Protein AF-A0A952IEX6-F1 (afdb_monomer_lite)

Radius of gyration: 22.6 Å; chains: 1; bounding box: 48×56×54 Å

Foldseek 3Di:
DDQDPDDDPVLLVVLLVQLVVVCVVPQKDWLVVSLVSCVVPPPDDADPPPLRSVVLSSLSSLLSLLVCQVPCCPPPQWHWDDDPTMIGIDGNDVPCVPVDPDPVVVVSSVCSPDCVNSNVDDPVVSVVVVVVVVVVVCLVVLLVQLCVLLVHDSPDDPVSSVVSLVVQLVVQPVVVVHDPVSNVSSVSSSVSVVVVVVD

Sequence (199 aa):
MSSPEVLQNGEWEQCLRLIAEYLLDRRCSKEYELVSHITRHLDFSWHSDPLMSIFQKHFLVRHSLYTINTFWPQKKQLRLDIGPVDIAVQPCHDGDSQRLSTESSSHLAAFYLDKNQFYAMRVERVAEMIAGFWQSYQVHSQKASAFQVLGVPDKADWQTIKRHYRSLVMTAHPDRGGDAKVFAGIKEAYEQLKTLYAK

Secondary structure (DSSP, 8-state):
-PPPP---HHHHHHHHHHHHHHHHHHSEEEHHHHHHHHHHH------SSHHHHHHHHHHHHHHHHHHHHHHHHHHHSEEEEE-SSEEEEEEPPTTGGGS---HHHHHHHHHHH-HHHHHH--HHHHHHHHHHHHHHHHHHHHHHHHHHHTT--TT--HHHHHHHHHHHHHHH-GGGT--HHHHHHHHHHHHHHHHHHT-

Structure (mmCIF, N/CA/C/O backbone):
data_AF-A0A952IEX6-F1
#
_entry.id   AF-A0A952IEX6-F1
#
loop_
_atom_site.group_PDB
_atom_site.id
_atom_site.type_symbol
_atom_site.label_atom_id
_atom_site.label_alt_id
_atom_site.label_comp_id
_atom_site.label_asym_id
_atom_site.label_entity_id
_atom_site.label_seq_id
_atom_site.pdbx_PDB_ins_code
_atom_site.Cartn_x
_atom_site.Cartn_y
_atom_site.Cartn_z
_atom_site.occupancy
_atom_site.B_iso_or_equiv
_atom_site.auth_seq_id
_atom_site.auth_comp_id
_atom_site.auth_asym_id
_atom_site.auth_atom_id
_atom_site.pdbx_PDB_model_num
ATOM 1 N N . MET A 1 1 ? -1.696 27.934 -6.390 1.00 35.00 1 MET A N 1
ATOM 2 C CA . MET A 1 1 ? -1.051 26.976 -5.470 1.00 35.00 1 MET A CA 1
ATOM 3 C C . MET A 1 1 ? -2.071 26.680 -4.389 1.00 35.00 1 MET A C 1
ATOM 5 O O . MET A 1 1 ? -2.212 27.484 -3.481 1.00 35.00 1 MET A O 1
ATOM 9 N N . SER A 1 2 ? -2.881 25.636 -4.560 1.00 35.94 2 SER A N 1
ATOM 10 C CA . SER A 1 2 ? -3.834 25.239 -3.521 1.00 35.94 2 SER A CA 1
ATOM 11 C C . SER A 1 2 ? -3.041 24.573 -2.404 1.00 35.94 2 SER A C 1
ATOM 13 O O . SER A 1 2 ? -2.275 23.649 -2.677 1.00 35.94 2 SER A O 1
ATOM 15 N N . SER A 1 3 ? -3.151 25.091 -1.181 1.00 39.47 3 SER A N 1
ATOM 16 C CA . SER A 1 3 ? -2.600 24.435 0.006 1.00 39.47 3 SER A CA 1
ATOM 17 C C . SER A 1 3 ? -3.084 22.983 0.060 1.00 39.47 3 SER A C 1
ATOM 19 O O . SER A 1 3 ? -4.236 22.738 -0.300 1.00 39.47 3 SER A O 1
ATOM 21 N N . PRO A 1 4 ? -2.255 22.021 0.503 1.00 49.22 4 PRO A N 1
ATOM 22 C CA . PRO A 1 4 ? -2.756 20.687 0.795 1.00 49.22 4 PRO A CA 1
ATOM 23 C C . PRO A 1 4 ? -3.833 20.835 1.871 1.00 49.22 4 PRO A C 1
ATOM 25 O O . PRO A 1 4 ? -3.554 21.347 2.956 1.00 49.22 4 PRO A O 1
ATOM 28 N N . GLU A 1 5 ? -5.075 20.479 1.544 1.00 62.78 5 GLU A N 1
ATOM 29 C CA . GLU A 1 5 ? -6.162 20.487 2.517 1.00 62.78 5 GLU A CA 1
ATOM 30 C C . GLU A 1 5 ? -5.756 19.580 3.682 1.00 62.78 5 GLU A C 1
ATOM 32 O O . GLU A 1 5 ? -5.433 18.401 3.514 1.00 62.78 5 GLU A O 1
ATOM 37 N N . VAL A 1 6 ? -5.641 20.183 4.864 1.00 71.56 6 VAL A N 1
ATOM 38 C CA . VAL A 1 6 ? -5.228 19.488 6.078 1.00 71.56 6 VAL A CA 1
ATOM 39 C C . VAL A 1 6 ? -6.387 18.604 6.503 1.00 71.56 6 VAL A C 1
ATOM 41 O O . VAL A 1 6 ? -7.426 19.121 6.910 1.00 71.56 6 VAL A O 1
ATOM 44 N N . LEU A 1 7 ? -6.193 17.286 6.436 1.00 78.69 7 LEU A N 1
ATOM 45 C CA . LEU A 1 7 ? -7.172 16.346 6.965 1.00 78.69 7 LEU A CA 1
ATOM 46 C C . LEU A 1 7 ? -7.370 16.587 8.466 1.00 78.69 7 LEU A C 1
ATOM 48 O O . LEU A 1 7 ? -6.422 16.576 9.257 1.00 78.69 7 LEU A O 1
ATOM 52 N N . GLN A 1 8 ? -8.614 16.774 8.876 1.00 79.50 8 GLN A N 1
ATOM 53 C CA . GLN A 1 8 ? -8.994 16.910 10.271 1.00 79.50 8 GLN A CA 1
ATOM 54 C C . GLN A 1 8 ? -8.812 15.576 10.999 1.00 79.50 8 GLN A C 1
ATOM 56 O O . GLN A 1 8 ? -8.984 14.501 10.428 1.00 79.50 8 GLN A O 1
ATOM 61 N N . ASN A 1 9 ? -8.524 15.616 12.305 1.00 76.25 9 ASN A N 1
ATOM 62 C CA . ASN A 1 9 ? -8.334 14.395 13.102 1.00 76.25 9 ASN A CA 1
ATOM 63 C C . ASN A 1 9 ? -9.509 13.403 12.994 1.00 76.25 9 ASN A C 1
ATOM 65 O O . ASN A 1 9 ? -9.272 12.196 12.965 1.00 76.25 9 ASN A O 1
ATOM 69 N N . GLY A 1 10 ? -10.744 13.898 12.857 1.00 85.44 10 GLY A N 1
ATOM 70 C CA . GLY A 1 10 ? -11.928 13.055 12.675 1.00 85.44 10 GLY A CA 1
ATOM 71 C C . GLY A 1 10 ? -11.921 12.236 11.378 1.00 85.44 10 GLY A C 1
ATOM 72 O O . GLY A 1 10 ? -12.431 11.119 11.368 1.00 85.44 10 GLY A O 1
ATOM 73 N N . GLU A 1 11 ? -11.299 12.731 10.307 1.00 89.62 11 GLU A N 1
ATOM 74 C CA . GLU A 1 11 ? -11.231 12.042 9.010 1.00 89.62 11 GLU A CA 1
ATOM 75 C C . GLU A 1 11 ? -10.300 10.825 9.072 1.00 89.62 11 GLU A C 1
ATOM 77 O O . GLU A 1 11 ? -10.635 9.741 8.588 1.00 89.62 11 GLU A O 1
ATOM 82 N N . TRP A 1 12 ? -9.168 10.954 9.774 1.00 93.00 12 TRP A N 1
ATOM 83 C CA . TRP A 1 12 ? -8.266 9.829 10.043 1.00 93.00 12 TRP A CA 1
ATOM 84 C C . TRP A 1 12 ? -8.983 8.702 10.797 1.00 93.00 12 TRP A C 1
ATOM 86 O O . TRP A 1 12 ? -8.845 7.529 10.452 1.00 93.00 12 TRP A O 1
ATOM 96 N N . GLU A 1 13 ? -9.776 9.050 11.811 1.00 94.12 13 GLU A N 1
ATOM 97 C CA . GLU A 1 13 ? -10.527 8.080 12.612 1.00 94.12 13 GLU A CA 1
ATOM 98 C C . GLU A 1 13 ? -11.686 7.434 11.847 1.00 94.12 13 GLU A C 1
ATOM 100 O O . GLU A 1 13 ? -12.013 6.271 12.097 1.00 94.12 13 GLU A O 1
ATOM 105 N N . GLN A 1 14 ? -12.326 8.166 10.934 1.00 94.88 14 GLN A N 1
ATOM 106 C CA . GLN A 1 14 ? -13.352 7.614 10.047 1.00 94.88 14 GLN A CA 1
ATOM 107 C C . GLN A 1 14 ? -12.748 6.577 9.098 1.00 94.88 14 GLN A C 1
ATOM 109 O O . GLN A 1 14 ? -13.261 5.462 9.012 1.00 94.88 14 GLN A O 1
ATOM 114 N N . CYS A 1 15 ? -11.622 6.906 8.457 1.00 95.75 15 CYS A N 1
ATOM 115 C CA . CYS A 1 15 ? -10.893 5.980 7.590 1.00 95.75 15 CYS A CA 1
ATOM 116 C C . CYS A 1 15 ? -10.457 4.717 8.350 1.00 95.75 15 CYS A C 1
ATOM 118 O O . CYS A 1 15 ? -10.715 3.595 7.905 1.00 95.75 15 CYS A O 1
ATOM 120 N N . LEU A 1 16 ? -9.892 4.899 9.548 1.00 96.94 16 LEU A N 1
ATOM 121 C CA . LEU A 1 16 ? -9.487 3.808 10.431 1.00 96.94 16 LEU A CA 1
ATOM 122 C C . LEU A 1 16 ? -10.652 2.870 10.763 1.00 96.94 16 LEU A C 1
ATOM 124 O O . LEU A 1 16 ? -10.506 1.651 10.660 1.00 96.94 16 LEU A O 1
ATOM 128 N N . ARG A 1 17 ? -11.799 3.428 11.171 1.00 96.94 17 ARG A N 1
ATOM 129 C CA . ARG A 1 17 ? -12.997 2.649 11.516 1.00 96.94 17 ARG A CA 1
ATOM 130 C C . ARG A 1 17 ? -13.520 1.866 10.320 1.00 96.94 17 ARG A C 1
ATOM 132 O O . ARG A 1 17 ? -13.732 0.664 10.442 1.00 96.94 17 ARG A O 1
ATOM 139 N N . LEU A 1 18 ? -13.638 2.522 9.170 1.00 97.69 18 LEU A N 1
ATOM 140 C CA . LEU A 1 18 ? -14.153 1.908 7.953 1.00 97.69 18 LEU A CA 1
ATOM 141 C C . LEU A 1 18 ? -13.280 0.724 7.495 1.00 97.69 18 LEU A C 1
ATOM 143 O O . LEU A 1 18 ? -13.790 -0.355 7.200 1.00 97.69 18 LEU A O 1
ATOM 147 N N . ILE A 1 19 ? -11.952 0.885 7.507 1.00 98.06 19 ILE A N 1
ATOM 148 C CA . ILE A 1 19 ? -11.018 -0.202 7.169 1.00 98.06 19 ILE A CA 1
ATOM 149 C C . ILE A 1 19 ? -11.070 -1.326 8.212 1.00 98.06 19 ILE A C 1
ATOM 151 O O . ILE A 1 19 ? -11.044 -2.504 7.851 1.00 98.06 19 ILE A O 1
ATOM 155 N N . ALA A 1 20 ? -11.155 -0.990 9.502 1.00 97.38 20 ALA A N 1
ATOM 156 C CA . ALA A 1 20 ? -11.252 -1.986 10.564 1.00 97.38 20 ALA A CA 1
ATOM 157 C C . ALA A 1 20 ? -12.517 -2.850 10.427 1.00 97.38 20 ALA A C 1
ATOM 159 O O . ALA A 1 20 ? -12.432 -4.070 10.559 1.00 97.38 20 ALA A O 1
ATOM 160 N N . GLU A 1 21 ? -13.667 -2.240 10.140 1.00 97.44 21 GLU A N 1
ATOM 161 C CA . GLU A 1 21 ? -14.933 -2.944 9.907 1.00 97.44 21 GLU A CA 1
ATOM 162 C C . GLU A 1 21 ? -14.853 -3.848 8.673 1.00 97.44 21 GLU A C 1
ATOM 164 O O . GLU A 1 21 ? -15.151 -5.040 8.771 1.00 97.44 21 GLU A O 1
ATOM 169 N N . TYR A 1 22 ? -14.344 -3.323 7.553 1.00 98.00 22 TYR A N 1
ATOM 170 C CA . TYR A 1 22 ? -14.139 -4.089 6.321 1.00 98.00 22 TYR A CA 1
ATOM 171 C C . TYR A 1 22 ? -13.301 -5.356 6.558 1.00 98.00 22 TYR A C 1
ATOM 173 O O . TYR A 1 22 ? -13.647 -6.447 6.099 1.00 98.00 22 TYR A O 1
ATOM 181 N N . LEU A 1 23 ? -12.195 -5.234 7.300 1.00 97.56 23 LEU A N 1
ATOM 182 C CA . LEU A 1 23 ? -11.282 -6.348 7.562 1.00 97.56 23 LEU A CA 1
ATOM 183 C C . LEU A 1 23 ? -11.815 -7.337 8.608 1.00 97.56 23 LEU A C 1
ATOM 185 O O . LEU A 1 23 ? -11.477 -8.522 8.551 1.00 97.56 23 LEU A O 1
ATOM 189 N N . LEU A 1 24 ? -12.643 -6.890 9.556 1.00 96.31 24 LEU A N 1
ATOM 190 C CA . LEU A 1 24 ? -13.302 -7.791 10.507 1.00 96.31 24 LEU A CA 1
ATOM 191 C C . LEU A 1 24 ? -14.315 -8.710 9.818 1.00 96.31 24 LEU A C 1
ATOM 193 O O . LEU A 1 24 ? -14.422 -9.868 10.220 1.00 96.31 24 LEU A O 1
ATOM 197 N N . ASP A 1 25 ? -15.005 -8.207 8.794 1.00 96.38 25 ASP A N 1
ATOM 198 C CA . ASP A 1 25 ? -15.955 -8.974 7.986 1.00 96.38 25 ASP A CA 1
ATOM 199 C C . ASP A 1 25 ? -15.233 -9.923 7.014 1.00 96.38 25 ASP A C 1
ATOM 201 O O . ASP A 1 25 ? -15.406 -11.141 7.064 1.00 96.38 25 ASP A O 1
ATOM 205 N N . ARG A 1 26 ? -14.339 -9.387 6.174 1.00 96.25 26 ARG A N 1
ATOM 206 C CA . ARG A 1 26 ? -13.765 -10.134 5.039 1.00 96.25 26 ARG A CA 1
ATOM 207 C C . ARG A 1 26 ? -12.532 -10.961 5.361 1.00 96.25 26 ARG A C 1
ATOM 209 O O . ARG A 1 26 ? -12.213 -11.881 4.615 1.00 96.25 26 ARG A O 1
ATOM 216 N N . ARG A 1 27 ? -11.811 -10.631 6.437 1.00 95.44 27 ARG A N 1
ATOM 217 C CA . ARG A 1 27 ? -10.535 -11.246 6.862 1.00 95.44 27 ARG A CA 1
ATOM 218 C C . ARG A 1 27 ? -9.364 -11.143 5.881 1.00 95.44 27 ARG A C 1
ATOM 220 O O . ARG A 1 27 ? -8.230 -11.280 6.322 1.00 95.44 27 ARG A O 1
ATOM 227 N N . CYS A 1 28 ? -9.576 -10.865 4.602 1.00 96.00 28 CYS A N 1
ATOM 228 C CA . CYS A 1 28 ? -8.522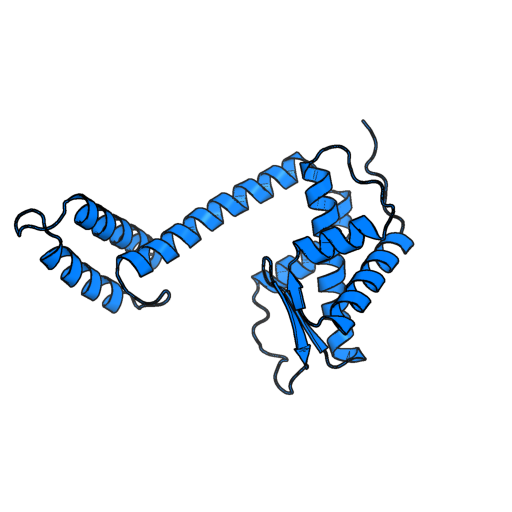 -10.581 3.637 1.00 96.00 28 CYS A CA 1
ATOM 229 C C . CYS A 1 28 ? -8.949 -9.498 2.641 1.00 96.00 28 CYS A C 1
ATOM 231 O O . CYS A 1 28 ? -10.137 -9.228 2.457 1.00 96.00 28 CYS A O 1
ATOM 233 N N . SER A 1 29 ? -7.962 -8.841 2.035 1.00 96.81 29 SER A N 1
ATOM 234 C CA . SER A 1 29 ? -8.170 -7.799 1.032 1.00 96.81 29 SER A CA 1
ATOM 235 C C . SER A 1 29 ? -6.929 -7.605 0.179 1.00 96.81 29 SER A C 1
ATOM 237 O O . SER A 1 29 ? -5.807 -7.812 0.641 1.00 96.81 29 SER A O 1
ATOM 239 N N . LYS A 1 30 ? -7.119 -7.085 -1.030 1.00 94.69 30 LYS A N 1
ATOM 240 C CA . LYS A 1 30 ? -6.061 -6.371 -1.749 1.00 94.69 30 LYS A CA 1
ATOM 241 C C . LYS A 1 30 ? -6.073 -4.891 -1.358 1.00 94.69 30 LYS A C 1
ATOM 243 O O . LYS A 1 30 ? -7.121 -4.343 -1.015 1.00 94.69 30 LYS A O 1
ATOM 248 N N . GLU A 1 31 ? -4.929 -4.218 -1.446 1.00 92.62 31 GLU A N 1
ATOM 249 C CA . GLU A 1 31 ? -4.812 -2.788 -1.122 1.00 92.62 31 GLU A CA 1
ATOM 250 C C . GLU A 1 31 ? -5.735 -1.916 -1.983 1.00 92.62 31 GLU A C 1
ATOM 252 O O . GLU A 1 31 ? -6.415 -1.033 -1.459 1.00 92.62 31 GLU A O 1
ATOM 257 N N . TYR A 1 32 ? -5.833 -2.197 -3.289 1.00 91.44 32 TYR A N 1
ATOM 258 C CA . TYR A 1 32 ? -6.700 -1.426 -4.186 1.00 91.44 32 TYR A CA 1
ATOM 259 C C . TYR A 1 32 ? -8.182 -1.518 -3.791 1.00 91.44 32 TYR A C 1
ATOM 261 O O . TYR A 1 32 ? -8.945 -0.584 -4.044 1.00 91.44 32 TYR A O 1
ATOM 269 N N . GLU A 1 33 ? -8.605 -2.622 -3.169 1.00 95.94 33 GLU A N 1
ATOM 270 C CA . GLU A 1 33 ? -9.979 -2.799 -2.697 1.00 95.94 33 GLU A CA 1
ATOM 271 C C . GLU A 1 33 ? -10.249 -1.913 -1.483 1.00 95.94 33 GLU A C 1
ATOM 273 O O . GLU A 1 33 ? -11.292 -1.267 -1.440 1.00 95.94 33 GLU A O 1
ATOM 278 N N . LEU A 1 34 ? -9.288 -1.801 -0.556 1.00 97.25 34 LEU A N 1
ATOM 279 C CA . LEU A 1 34 ? -9.373 -0.878 0.580 1.00 97.25 34 LEU A CA 1
ATOM 280 C C . LEU A 1 34 ? -9.401 0.577 0.108 1.00 97.25 34 LEU A C 1
ATOM 282 O O . LEU A 1 34 ? -10.262 1.338 0.542 1.00 97.25 34 LEU A O 1
ATOM 286 N N . VAL A 1 35 ? -8.527 0.950 -0.834 1.00 94.12 35 VAL A N 1
ATOM 287 C CA . VAL A 1 35 ? -8.536 2.287 -1.456 1.00 94.12 35 VAL A CA 1
ATOM 288 C C . VAL A 1 35 ? -9.892 2.575 -2.109 1.00 94.12 35 VAL A C 1
ATOM 290 O O . VAL A 1 35 ? -10.480 3.639 -1.906 1.00 94.12 35 VAL A O 1
ATOM 293 N N . SER A 1 36 ? -10.417 1.617 -2.874 1.00 93.88 36 SER A N 1
ATOM 294 C CA . SER A 1 36 ? -11.727 1.741 -3.523 1.00 93.88 36 SER A CA 1
ATOM 295 C C . SER A 1 36 ? -12.863 1.825 -2.506 1.00 93.88 36 SER A C 1
ATOM 297 O O . SER A 1 36 ? -13.849 2.519 -2.742 1.00 93.88 36 SER A O 1
ATOM 299 N N . HIS A 1 37 ? -12.748 1.116 -1.383 1.00 96.81 37 HIS A N 1
ATOM 300 C CA . HIS A 1 37 ? -13.724 1.142 -0.305 1.00 96.81 37 HIS A CA 1
ATOM 301 C C . HIS A 1 37 ? -13.749 2.517 0.370 1.00 96.81 37 HIS A C 1
ATOM 303 O O . HIS A 1 37 ? -14.806 3.142 0.399 1.00 96.81 37 HIS A O 1
ATOM 309 N N . ILE A 1 38 ? -12.600 3.054 0.794 1.00 95.81 38 ILE A N 1
ATOM 310 C CA . ILE A 1 38 ? -12.560 4.384 1.420 1.00 95.81 38 ILE A CA 1
ATOM 311 C C . ILE A 1 38 ? -13.013 5.483 0.456 1.00 95.81 38 ILE A C 1
ATOM 313 O O . ILE A 1 38 ? -13.780 6.348 0.850 1.00 95.81 38 ILE A O 1
ATOM 317 N N . THR A 1 39 ? -12.640 5.410 -0.826 1.00 92.56 39 THR A N 1
ATOM 318 C CA . THR A 1 39 ? -13.008 6.434 -1.822 1.00 92.56 39 THR A CA 1
ATOM 319 C C . THR A 1 39 ? -14.506 6.410 -2.147 1.00 92.56 39 THR A C 1
ATOM 321 O O . THR A 1 39 ? -15.064 7.413 -2.571 1.00 92.56 39 THR A O 1
ATOM 324 N N . ARG A 1 40 ? -15.174 5.263 -1.968 1.00 95.06 40 ARG A N 1
ATOM 325 C CA . ARG A 1 40 ? -16.621 5.134 -2.191 1.00 95.06 40 ARG A CA 1
ATOM 326 C C . ARG A 1 40 ? -17.449 5.649 -1.014 1.00 95.06 40 ARG A C 1
ATOM 328 O O . ARG A 1 40 ? -18.583 6.065 -1.222 1.00 95.06 40 ARG A O 1
ATOM 335 N N . HIS A 1 41 ? -16.923 5.551 0.204 1.00 95.06 41 HIS A N 1
ATOM 336 C CA . HIS A 1 41 ? -17.686 5.808 1.429 1.00 95.06 41 HIS A CA 1
ATOM 337 C C . HIS A 1 41 ? -17.280 7.090 2.160 1.00 95.06 41 HIS A C 1
ATOM 339 O O . HIS A 1 41 ? -18.034 7.545 3.015 1.00 95.06 41 HIS A O 1
ATOM 345 N N . LEU A 1 42 ? -16.117 7.662 1.847 1.00 91.75 42 LEU A N 1
ATOM 346 C CA . LEU A 1 42 ? -15.617 8.896 2.443 1.00 91.75 42 LEU A CA 1
ATOM 347 C C . LEU A 1 42 ? -15.524 9.970 1.366 1.00 91.75 42 LEU A C 1
ATOM 349 O O . LEU A 1 42 ? -14.927 9.753 0.310 1.00 91.75 42 LEU A O 1
ATOM 353 N N . ASP A 1 43 ? -16.092 11.132 1.662 1.00 88.69 43 ASP A N 1
ATOM 354 C CA . ASP A 1 43 ? -16.077 12.293 0.776 1.00 88.69 43 ASP A CA 1
ATOM 355 C C . ASP A 1 43 ? -14.876 13.188 1.105 1.00 88.69 43 ASP A C 1
ATOM 357 O O . ASP A 1 43 ? -15.009 14.280 1.649 1.00 88.69 43 ASP A O 1
ATOM 361 N N . PHE A 1 44 ? -13.672 12.656 0.877 1.00 88.50 44 PHE A N 1
ATOM 362 C CA . PHE A 1 44 ? -12.430 13.401 1.077 1.00 88.50 44 PHE A CA 1
ATOM 363 C C . PHE A 1 44 ? -12.036 14.153 -0.190 1.00 88.50 44 PHE A C 1
ATOM 365 O O . PHE A 1 44 ? -12.001 13.591 -1.290 1.00 88.50 44 PHE A O 1
ATOM 372 N N . SER A 1 45 ? -11.626 15.404 -0.011 1.00 87.00 45 SER A N 1
ATOM 373 C CA . SER A 1 45 ? -10.972 16.190 -1.048 1.00 87.00 45 SER A CA 1
ATOM 374 C C . SER A 1 45 ? -9.539 15.708 -1.261 1.00 87.00 45 SER A C 1
ATOM 376 O O . SER A 1 45 ? -8.625 15.984 -0.482 1.00 87.00 45 SER A O 1
ATOM 378 N N . TRP A 1 46 ? -9.321 14.973 -2.346 1.00 86.81 46 TRP A N 1
ATOM 379 C CA . TRP A 1 46 ? -7.984 14.540 -2.740 1.00 86.81 46 TRP A CA 1
ATOM 380 C C . TRP A 1 46 ? -7.229 15.651 -3.464 1.00 86.81 46 TRP A C 1
ATOM 382 O O . TRP A 1 46 ? -7.816 16.474 -4.166 1.00 86.81 46 TRP A O 1
ATOM 392 N N . HIS A 1 47 ? -5.901 15.622 -3.367 1.00 86.56 47 HIS A N 1
ATOM 393 C CA . HIS A 1 47 ? -5.046 16.513 -4.139 1.00 86.56 47 HIS A CA 1
ATOM 394 C C . HIS A 1 47 ? -5.313 16.359 -5.648 1.00 86.56 47 HIS A C 1
ATOM 396 O O . HIS A 1 47 ? -5.529 15.250 -6.142 1.00 86.56 47 HIS A O 1
ATOM 402 N N . SER A 1 48 ? -5.282 17.474 -6.382 1.00 82.62 48 SER A N 1
ATOM 403 C CA . SER A 1 48 ? -5.596 17.510 -7.817 1.00 82.62 48 SER A CA 1
ATOM 404 C C . SER A 1 48 ? -4.529 16.845 -8.690 1.00 82.62 48 SER A C 1
ATOM 406 O O . SER A 1 48 ? -4.857 16.239 -9.707 1.00 82.62 48 SER A O 1
ATOM 408 N N . ASP A 1 49 ? -3.255 16.935 -8.293 1.00 83.25 49 ASP A N 1
ATOM 409 C CA . ASP A 1 49 ? -2.174 16.165 -8.919 1.00 83.25 49 ASP A CA 1
ATOM 410 C C . ASP A 1 49 ? -2.401 14.645 -8.737 1.00 83.25 49 ASP A C 1
ATOM 412 O O . ASP A 1 49 ? -2.546 14.189 -7.595 1.00 83.25 49 ASP A O 1
ATOM 416 N N . PRO A 1 50 ? -2.399 13.842 -9.821 1.00 77.44 50 PRO A N 1
ATOM 417 C CA . PRO A 1 50 ? -2.684 12.410 -9.753 1.00 77.44 50 PRO A CA 1
ATOM 418 C C . PRO A 1 50 ? -1.716 11.605 -8.880 1.00 77.44 50 PRO A C 1
ATOM 420 O O . PRO A 1 50 ? -2.157 10.690 -8.183 1.00 77.44 50 PRO A O 1
ATOM 423 N N . LEU A 1 51 ? -0.415 11.927 -8.888 1.00 76.06 51 LEU A N 1
ATOM 424 C CA . LEU A 1 51 ? 0.578 11.194 -8.094 1.00 76.06 51 LEU A CA 1
ATOM 425 C C . LEU A 1 51 ? 0.363 11.448 -6.606 1.00 76.06 51 LEU A C 1
ATOM 427 O O . LEU A 1 51 ? 0.373 10.507 -5.810 1.00 76.06 51 LEU A O 1
ATOM 431 N N . MET A 1 52 ? 0.092 12.700 -6.236 1.00 83.38 52 MET A N 1
ATOM 432 C CA . MET A 1 52 ? -0.268 13.036 -4.859 1.00 83.38 52 MET A CA 1
ATOM 433 C C . MET A 1 52 ? -1.602 12.425 -4.445 1.00 83.38 52 MET A C 1
ATOM 435 O O . MET A 1 52 ? -1.703 11.927 -3.329 1.00 83.38 52 MET A O 1
ATOM 439 N N . SER A 1 53 ? -2.605 12.393 -5.327 1.00 83.31 53 SER A N 1
ATOM 440 C CA . SER A 1 53 ? -3.887 11.732 -5.045 1.00 83.31 53 SER A CA 1
ATOM 441 C C . SER A 1 53 ? -3.695 10.247 -4.724 1.00 83.31 53 SER A C 1
ATOM 443 O O . SER A 1 53 ? -4.244 9.740 -3.744 1.00 83.31 53 SER A O 1
ATOM 445 N N . ILE A 1 54 ? -2.883 9.548 -5.525 1.00 83.88 54 ILE A N 1
ATOM 446 C CA . ILE A 1 54 ? -2.538 8.139 -5.299 1.00 83.88 54 ILE A CA 1
ATOM 447 C C . ILE A 1 54 ? -1.804 7.986 -3.966 1.00 83.88 54 ILE A C 1
ATOM 449 O O . ILE A 1 54 ? -2.199 7.151 -3.152 1.00 83.88 54 ILE A O 1
ATOM 453 N N . PHE A 1 55 ? -0.786 8.815 -3.716 1.00 87.00 55 PHE A N 1
ATOM 454 C CA . PHE A 1 55 ? -0.036 8.793 -2.463 1.00 87.00 55 PHE A CA 1
ATOM 455 C C . PHE A 1 55 ? -0.941 9.012 -1.246 1.00 87.00 55 PHE A C 1
ATOM 457 O O . PHE A 1 55 ? -0.843 8.259 -0.285 1.00 87.00 55 PHE A O 1
ATOM 464 N N . GLN A 1 56 ? -1.840 9.997 -1.276 1.00 92.00 56 GLN A N 1
ATOM 465 C CA . GLN A 1 56 ? -2.710 10.310 -0.141 1.00 92.00 56 GLN A CA 1
ATOM 466 C C . GLN A 1 56 ? -3.649 9.148 0.198 1.00 92.00 56 GLN A C 1
ATOM 468 O O . GLN A 1 56 ? -3.772 8.769 1.364 1.00 92.00 56 GLN A O 1
ATOM 473 N N . LYS A 1 57 ? -4.272 8.548 -0.822 1.00 91.12 57 LYS A N 1
ATOM 474 C CA . LYS A 1 57 ? -5.154 7.382 -0.665 1.00 91.12 57 LYS A CA 1
ATOM 475 C C . LYS A 1 57 ? -4.397 6.189 -0.093 1.00 91.12 57 LYS A C 1
ATOM 477 O O . LYS A 1 57 ? -4.832 5.581 0.883 1.00 91.12 57 LYS A O 1
ATOM 482 N N . HIS A 1 58 ? -3.241 5.897 -0.681 1.00 92.62 58 HIS A N 1
ATOM 483 C CA . HIS A 1 58 ? -2.327 4.850 -0.236 1.00 92.62 58 HIS A CA 1
ATOM 484 C C . HIS A 1 58 ? -1.891 5.059 1.218 1.00 92.62 58 HIS A C 1
ATOM 486 O O . HIS A 1 58 ? -2.020 4.164 2.051 1.00 92.62 58 HIS A O 1
ATOM 492 N N . PHE A 1 59 ? -1.432 6.267 1.552 1.00 95.31 59 PHE A N 1
ATOM 493 C CA . PHE A 1 59 ? -0.954 6.605 2.886 1.00 95.31 59 PHE A CA 1
ATOM 494 C C . PHE A 1 59 ? -2.055 6.448 3.929 1.00 95.31 59 PHE A C 1
ATOM 496 O O . PHE A 1 59 ? -1.799 5.873 4.980 1.00 95.31 59 PHE A O 1
ATOM 503 N N . LEU A 1 60 ? -3.282 6.899 3.655 1.00 95.88 60 LEU A N 1
ATOM 504 C CA . LEU A 1 60 ? -4.399 6.738 4.589 1.00 95.88 60 LEU A CA 1
ATOM 505 C C . LEU A 1 60 ? -4.749 5.272 4.847 1.00 95.88 60 LEU A C 1
ATOM 507 O O . LEU A 1 60 ? -4.976 4.890 6.000 1.00 95.88 60 LEU A O 1
ATOM 511 N N . VAL A 1 61 ? -4.762 4.444 3.798 1.00 96.75 61 VAL A N 1
ATOM 512 C CA . VAL A 1 61 ? -4.971 2.999 3.942 1.00 96.75 61 VAL A CA 1
ATOM 513 C C . VAL A 1 61 ? -3.861 2.399 4.797 1.00 96.75 61 VAL A C 1
ATOM 515 O O . VAL A 1 61 ? -4.143 1.753 5.805 1.00 96.75 61 VAL A O 1
ATOM 518 N N . ARG A 1 62 ? -2.594 2.660 4.466 1.00 96.38 62 ARG A N 1
ATOM 519 C CA . ARG A 1 62 ? -1.442 2.111 5.194 1.00 96.38 62 ARG A CA 1
ATOM 520 C C . ARG A 1 62 ? -1.358 2.613 6.629 1.00 96.38 62 ARG A C 1
ATOM 522 O O . ARG A 1 62 ? -1.151 1.800 7.525 1.00 96.38 62 ARG A O 1
ATOM 529 N N . HIS A 1 63 ? -1.590 3.899 6.872 1.00 96.75 63 HIS A N 1
ATOM 530 C CA . HIS A 1 63 ? -1.696 4.469 8.215 1.00 96.75 63 HIS A CA 1
ATOM 531 C C . HIS A 1 63 ? -2.741 3.711 9.033 1.00 96.75 63 HIS A C 1
ATOM 533 O O . HIS A 1 63 ? -2.457 3.281 10.150 1.00 96.75 63 HIS A O 1
ATOM 539 N N . SER A 1 64 ? -3.926 3.484 8.460 1.00 97.56 64 SER A N 1
ATOM 540 C CA . SER A 1 64 ? -5.004 2.757 9.130 1.00 97.56 64 SER A CA 1
ATOM 541 C C . SER A 1 64 ? -4.621 1.308 9.417 1.00 97.56 64 SER A C 1
ATOM 543 O O . SER A 1 64 ? -4.804 0.849 10.538 1.00 97.56 64 SER A O 1
ATOM 545 N N . LEU A 1 65 ? -4.020 0.603 8.455 1.00 97.12 65 LEU A N 1
ATOM 546 C CA . LEU A 1 65 ? -3.547 -0.773 8.629 1.00 97.12 65 LEU A CA 1
ATOM 547 C C . LEU A 1 65 ? -2.492 -0.881 9.738 1.00 97.12 65 LEU A C 1
ATOM 549 O O . LEU A 1 65 ? -2.629 -1.705 10.641 1.00 97.12 65 LEU A O 1
ATOM 553 N N . TYR A 1 66 ? -1.462 -0.033 9.720 1.00 95.94 66 TYR A N 1
ATOM 554 C CA . TYR A 1 66 ? -0.435 -0.050 10.762 1.00 95.94 66 TYR A CA 1
ATOM 555 C C . TYR A 1 66 ? -1.007 0.346 12.122 1.00 95.94 66 TYR A C 1
ATOM 557 O O . TYR A 1 66 ? -0.705 -0.319 13.109 1.00 95.94 66 TYR A O 1
ATOM 565 N N . THR A 1 67 ? -1.895 1.342 12.175 1.00 95.44 67 THR A N 1
ATOM 566 C CA . THR A 1 67 ? -2.587 1.728 13.413 1.00 95.44 67 THR A CA 1
ATOM 567 C C . THR A 1 67 ? -3.400 0.552 13.951 1.00 95.44 67 THR A C 1
ATOM 569 O O . THR A 1 67 ? -3.213 0.173 15.103 1.00 95.44 67 THR A O 1
ATOM 572 N N . ILE A 1 68 ? -4.211 -0.111 13.120 1.00 95.31 68 ILE A N 1
ATOM 573 C CA . ILE A 1 68 ? -4.944 -1.335 13.481 1.00 95.31 68 ILE A CA 1
ATOM 574 C C . ILE A 1 68 ? -4.009 -2.392 14.072 1.00 95.31 68 ILE A C 1
ATOM 576 O O . ILE A 1 68 ? -4.280 -2.933 15.148 1.00 95.31 68 ILE A O 1
ATOM 580 N N . ASN A 1 69 ? -2.884 -2.645 13.406 1.00 92.81 69 ASN A N 1
ATOM 581 C CA . ASN A 1 69 ? -1.928 -3.662 13.821 1.00 92.81 69 ASN A CA 1
ATOM 582 C C . ASN A 1 69 ? -1.229 -3.338 15.157 1.00 92.81 69 ASN A C 1
ATOM 584 O O . ASN A 1 69 ? -0.707 -4.247 15.796 1.00 92.81 69 ASN A O 1
ATOM 588 N N . THR A 1 70 ? -1.252 -2.081 15.623 1.00 91.62 70 THR A N 1
ATOM 589 C CA . THR A 1 70 ? -0.758 -1.731 16.969 1.00 91.62 70 THR A CA 1
ATOM 590 C C . THR A 1 70 ? -1.724 -2.103 18.095 1.00 91.62 70 THR A C 1
ATOM 592 O O . THR A 1 70 ? -1.270 -2.457 19.181 1.00 91.62 70 THR A O 1
ATOM 595 N N . PHE A 1 71 ? -3.046 -2.056 17.871 1.00 90.62 71 PHE A N 1
ATOM 596 C CA . PHE A 1 71 ? -4.031 -2.224 18.951 1.00 90.62 71 PHE A CA 1
ATOM 597 C C . PHE A 1 71 ? -4.868 -3.507 18.871 1.00 90.62 71 PHE A C 1
ATOM 599 O O . PHE A 1 71 ? -5.358 -3.973 19.904 1.00 90.62 71 PHE A O 1
ATOM 606 N N . TRP A 1 72 ? -5.055 -4.109 17.691 1.00 93.56 72 TRP A N 1
ATOM 607 C CA . TRP A 1 72 ? -5.784 -5.380 17.563 1.00 93.56 72 TRP A CA 1
ATOM 608 C C . TRP A 1 72 ? -5.151 -6.556 18.312 1.00 93.56 72 TRP A C 1
ATOM 610 O O . TRP A 1 72 ? -5.930 -7.304 18.914 1.00 93.56 72 TRP A O 1
ATOM 620 N N . PRO A 1 73 ? -3.812 -6.707 18.381 1.00 89.81 73 PRO A N 1
ATOM 621 C CA . PRO A 1 73 ? -3.224 -7.829 19.107 1.00 89.81 73 PRO A CA 1
ATOM 622 C C . PRO A 1 73 ? -3.650 -7.847 20.576 1.00 89.81 73 PRO A C 1
ATOM 624 O O . PRO A 1 73 ? -4.052 -8.881 21.099 1.00 89.81 73 PRO A O 1
ATOM 627 N N . GLN A 1 74 ? -3.675 -6.672 21.211 1.00 85.94 74 GLN A N 1
ATOM 628 C CA . GLN A 1 74 ? -4.049 -6.520 22.618 1.00 85.94 74 GLN A CA 1
ATOM 629 C C . GLN A 1 74 ? -5.567 -6.588 22.843 1.00 85.94 74 GLN A C 1
ATOM 631 O O . GLN A 1 74 ? -6.018 -7.153 23.834 1.00 85.94 74 GLN A O 1
ATOM 636 N N . LYS A 1 75 ? -6.375 -6.005 21.943 1.00 89.12 75 LYS A N 1
ATOM 637 C CA . LYS A 1 75 ? -7.830 -5.861 22.151 1.00 89.12 75 LYS A CA 1
ATOM 638 C C . LYS A 1 75 ? -8.679 -6.998 21.585 1.00 89.12 75 LYS A C 1
ATOM 640 O O . LYS A 1 75 ? -9.817 -7.166 22.012 1.00 89.12 75 LYS A O 1
ATOM 645 N N . LYS A 1 76 ? -8.187 -7.706 20.569 1.00 89.69 76 LYS A N 1
ATOM 646 C CA . LYS A 1 76 ? -8.963 -8.695 19.802 1.00 89.69 76 LYS A CA 1
ATOM 647 C C . LYS A 1 76 ? -8.239 -10.025 19.606 1.00 89.69 76 LYS A C 1
ATOM 649 O O . LYS A 1 76 ? -8.849 -10.921 19.038 1.00 89.69 76 LYS A O 1
ATOM 654 N N . GLN A 1 77 ? -6.980 -10.151 20.038 1.00 91.19 77 GLN A N 1
ATOM 655 C CA . GLN A 1 77 ? -6.127 -11.307 19.724 1.00 91.19 77 GLN A CA 1
ATOM 656 C C . GLN A 1 77 ? -6.052 -11.559 18.206 1.00 91.19 77 GLN A C 1
ATOM 658 O O . GLN A 1 77 ? -6.061 -12.695 17.737 1.00 91.19 77 GLN A O 1
ATOM 663 N N . LEU A 1 78 ? -6.021 -10.472 17.428 1.00 92.44 78 LEU A N 1
ATOM 664 C CA . LEU A 1 78 ? -5.884 -10.484 15.974 1.00 92.44 78 LEU A CA 1
ATOM 665 C C . LEU A 1 78 ? -4.676 -9.641 15.576 1.00 92.44 78 LEU A C 1
ATOM 667 O O . LEU A 1 78 ? -4.415 -8.599 16.173 1.00 92.44 78 LEU A O 1
ATOM 671 N N . ARG A 1 79 ? -3.991 -10.046 14.516 1.00 91.69 79 ARG A N 1
ATOM 672 C CA . ARG A 1 79 ? -2.904 -9.296 13.881 1.00 91.69 79 ARG A CA 1
ATOM 673 C C . ARG A 1 79 ? -3.168 -9.154 12.390 1.00 91.69 79 ARG A C 1
ATOM 675 O O . ARG A 1 79 ? -3.923 -9.936 11.810 1.00 91.69 79 ARG A O 1
ATOM 682 N N . LEU A 1 80 ? -2.527 -8.171 11.773 1.00 92.75 80 LEU A N 1
ATOM 683 C CA . LEU A 1 80 ? -2.512 -8.028 10.325 1.00 92.75 80 LEU A CA 1
ATOM 684 C C . LEU A 1 80 ? -1.198 -8.565 9.760 1.00 92.75 80 LEU A C 1
ATOM 686 O O . LEU A 1 80 ? -0.116 -8.234 10.247 1.00 92.75 80 LEU A O 1
ATOM 690 N N . ASP A 1 81 ? -1.306 -9.370 8.712 1.00 91.56 81 ASP A N 1
ATOM 691 C CA . ASP A 1 81 ? -0.239 -9.566 7.741 1.00 91.56 81 ASP A CA 1
ATOM 692 C C . ASP A 1 81 ? -0.391 -8.494 6.655 1.00 91.56 81 ASP A C 1
ATOM 694 O O . ASP A 1 81 ? -1.423 -8.418 5.983 1.00 91.56 81 ASP A O 1
ATOM 698 N N . ILE A 1 82 ? 0.601 -7.607 6.559 1.00 92.00 82 ILE A N 1
ATOM 699 C CA . ILE A 1 82 ? 0.574 -6.410 5.713 1.00 92.00 82 ILE A CA 1
ATOM 700 C C . ILE A 1 82 ? 1.627 -6.587 4.618 1.00 92.00 82 ILE A C 1
ATOM 702 O O . ILE A 1 82 ? 2.781 -6.178 4.761 1.00 92.00 82 ILE A O 1
ATOM 706 N N . GLY A 1 83 ? 1.220 -7.199 3.510 1.00 86.81 83 GLY A N 1
ATOM 707 C CA . GLY A 1 83 ? 2.050 -7.367 2.326 1.00 86.81 83 GLY A CA 1
ATOM 708 C C . GLY A 1 83 ? 2.087 -6.119 1.430 1.00 86.81 83 GLY A C 1
ATOM 709 O O . GLY A 1 83 ? 1.399 -5.122 1.680 1.00 86.81 83 GLY A O 1
ATOM 710 N N . PRO A 1 84 ? 2.873 -6.156 0.337 1.00 82.31 84 PRO A N 1
ATOM 711 C CA . PRO A 1 84 ? 2.932 -5.065 -0.639 1.00 82.31 84 PRO A CA 1
ATOM 712 C C . PRO A 1 84 ? 1.603 -4.808 -1.354 1.00 82.31 84 PRO A C 1
ATOM 714 O O . PRO A 1 84 ? 1.354 -3.687 -1.767 1.00 82.31 84 PRO A O 1
ATOM 717 N N . VAL A 1 85 ? 0.750 -5.826 -1.483 1.00 84.50 85 VAL A N 1
ATOM 718 C CA . VAL A 1 85 ? -0.580 -5.717 -2.111 1.00 84.50 85 VAL A CA 1
ATOM 719 C C . VAL A 1 85 ? -1.632 -6.475 -1.309 1.00 84.50 85 VAL A C 1
ATOM 721 O O . VAL A 1 85 ? -2.771 -6.030 -1.228 1.00 84.50 85 VAL A O 1
ATOM 724 N N . ASP A 1 86 ? -1.260 -7.616 -0.736 1.00 92.69 86 ASP A N 1
ATOM 725 C CA . ASP A 1 86 ? -2.136 -8.472 0.057 1.00 92.69 86 ASP A CA 1
ATOM 726 C C . ASP A 1 86 ? -2.198 -8.043 1.522 1.00 92.69 86 ASP A C 1
ATOM 728 O O . ASP A 1 86 ? -1.178 -7.729 2.135 1.00 92.69 86 ASP A O 1
ATOM 732 N N . ILE A 1 87 ? -3.403 -8.069 2.083 1.00 95.81 87 ILE A N 1
ATOM 733 C CA . ILE A 1 87 ? -3.684 -7.829 3.493 1.00 95.81 87 ILE A CA 1
ATOM 734 C C . ILE A 1 87 ? -4.488 -9.015 4.012 1.00 95.81 87 ILE A C 1
ATOM 736 O O . ILE A 1 87 ? -5.51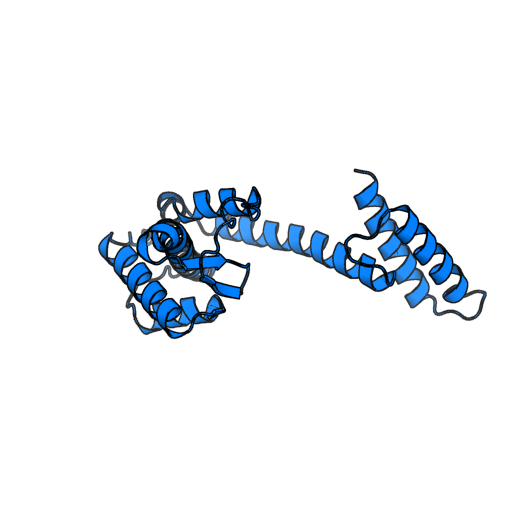7 -9.371 3.434 1.00 95.81 87 ILE A O 1
ATOM 740 N N . ALA A 1 88 ? -4.058 -9.597 5.127 1.00 95.62 88 ALA A N 1
ATOM 741 C CA . ALA A 1 88 ? -4.789 -10.670 5.786 1.00 95.62 88 ALA A CA 1
ATOM 742 C C . ALA A 1 88 ? -4.875 -10.446 7.296 1.00 95.62 88 ALA A C 1
ATOM 744 O O . ALA A 1 88 ? -3.931 -9.989 7.935 1.00 95.62 88 ALA A O 1
ATOM 745 N N . VAL A 1 89 ? -6.014 -10.800 7.877 1.00 95.88 89 VAL A N 1
ATOM 746 C CA . VAL A 1 89 ? -6.239 -10.846 9.318 1.00 95.88 89 VAL A CA 1
ATOM 747 C C . VAL A 1 89 ? -5.924 -12.253 9.798 1.00 95.88 89 VAL A C 1
ATOM 749 O O . VAL A 1 89 ? -6.498 -13.220 9.303 1.00 95.88 89 VAL A O 1
ATOM 752 N N . GLN A 1 90 ? -5.039 -12.367 10.780 1.00 92.44 90 GLN A N 1
ATOM 753 C CA . GLN A 1 90 ? -4.646 -13.640 11.377 1.00 92.44 90 GLN A CA 1
ATOM 754 C C . GLN A 1 90 ? -4.942 -13.626 12.882 1.00 92.44 90 GLN A C 1
ATOM 756 O O . GLN A 1 90 ? -4.796 -12.576 13.518 1.00 92.44 90 GLN A O 1
ATOM 761 N N . PRO A 1 91 ? -5.339 -14.760 13.483 1.00 91.62 91 PRO A N 1
ATOM 762 C CA . PRO A 1 91 ? -5.317 -14.912 14.932 1.00 91.62 91 PRO A CA 1
ATOM 763 C C . PRO A 1 91 ? -3.908 -14.668 15.482 1.00 91.62 91 PRO A C 1
ATOM 765 O O . PRO A 1 91 ? -2.912 -15.053 14.868 1.00 91.62 91 PRO A O 1
ATOM 768 N N . CYS A 1 92 ? -3.812 -14.038 16.648 1.00 85.94 92 CYS A N 1
ATOM 769 C CA . CYS A 1 92 ? -2.578 -14.052 17.419 1.00 85.94 92 CYS A CA 1
ATOM 770 C C . CYS A 1 92 ? -2.403 -15.460 17.994 1.00 85.94 92 CYS A C 1
ATOM 772 O O . CYS A 1 92 ? -3.241 -15.914 18.767 1.00 85.94 92 CYS A O 1
ATOM 774 N N . HIS A 1 93 ? -1.330 -16.151 17.619 1.00 75.56 93 H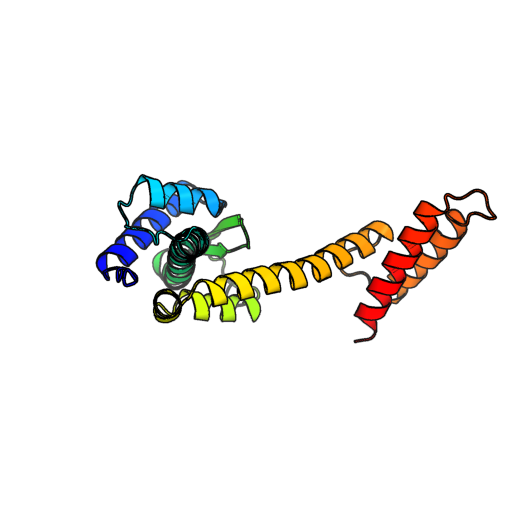IS A N 1
ATOM 775 C CA . HIS A 1 93 ? -0.969 -17.421 18.243 1.00 75.56 93 HIS A CA 1
ATOM 776 C C . HIS A 1 93 ? 0.058 -17.196 19.357 1.00 75.56 93 HIS A C 1
ATOM 778 O O . HIS A 1 93 ? 0.945 -16.347 19.228 1.00 75.56 93 HIS A O 1
ATOM 784 N N . ASP A 1 94 ? -0.028 -17.974 20.435 1.00 56.16 94 ASP A N 1
ATOM 785 C CA . ASP A 1 94 ? 0.997 -17.975 21.479 1.00 56.16 94 ASP A CA 1
ATOM 786 C C . ASP A 1 94 ? 2.363 -18.323 20.859 1.00 56.16 94 ASP A C 1
ATOM 788 O O . ASP A 1 94 ? 2.527 -19.359 20.214 1.00 56.16 94 ASP A O 1
ATOM 792 N N . GLY A 1 95 ? 3.333 -17.411 20.995 1.00 55.44 95 GLY A N 1
ATOM 793 C CA . GLY A 1 95 ? 4.660 -17.498 20.366 1.00 55.44 95 GLY A CA 1
ATOM 794 C C . GLY A 1 95 ? 4.882 -16.585 19.149 1.00 55.44 95 GLY A C 1
ATOM 795 O O . GLY A 1 95 ? 6.012 -16.476 18.672 1.00 55.44 95 GLY A O 1
ATOM 796 N N . ASP A 1 96 ? 3.860 -15.863 18.669 1.00 54.38 96 ASP A N 1
ATOM 797 C CA . ASP A 1 96 ? 3.996 -14.926 17.537 1.00 54.38 96 ASP A CA 1
ATOM 798 C C . ASP A 1 96 ? 4.786 -13.647 17.858 1.00 54.38 96 ASP A C 1
ATOM 800 O O . ASP A 1 96 ? 5.163 -12.927 16.930 1.00 54.38 96 ASP A O 1
ATOM 804 N N . SER A 1 97 ? 5.108 -13.385 19.132 1.00 51.00 97 SER A N 1
ATOM 805 C CA . SER A 1 97 ? 5.927 -12.242 19.578 1.00 51.00 97 SER A CA 1
ATOM 806 C C . SER A 1 97 ? 7.294 -12.151 18.880 1.00 51.00 97 SER A C 1
ATOM 808 O O . SER A 1 97 ? 7.959 -11.122 18.956 1.00 51.00 97 SER A O 1
ATOM 810 N N . GLN A 1 98 ? 7.712 -13.220 18.192 1.00 46.03 98 GLN A N 1
ATOM 811 C CA . GLN A 1 98 ? 9.004 -13.354 17.528 1.00 46.03 98 GLN A CA 1
ATOM 812 C C . GLN A 1 98 ? 8.916 -13.735 16.041 1.00 46.03 98 GLN A C 1
ATOM 814 O O . GLN A 1 98 ? 9.951 -14.004 15.425 1.00 46.03 98 GLN A O 1
ATOM 819 N N . ARG A 1 99 ? 7.722 -13.743 15.420 1.00 47.59 99 ARG A N 1
ATOM 820 C CA . ARG A 1 99 ? 7.609 -13.920 13.959 1.00 47.59 99 ARG A CA 1
ATOM 821 C C . ARG A 1 99 ? 8.047 -12.640 13.241 1.00 47.59 99 ARG A C 1
ATOM 823 O O . ARG A 1 99 ? 7.218 -11.835 12.837 1.00 47.59 99 ARG A O 1
ATOM 830 N N . LEU A 1 100 ? 9.371 -12.502 13.121 1.00 45.34 100 LEU A N 1
ATOM 831 C CA . LEU A 1 100 ? 10.140 -11.627 12.231 1.00 45.34 100 LEU A CA 1
ATOM 832 C C . LEU A 1 100 ? 9.434 -10.308 11.899 1.00 45.34 100 LEU A C 1
ATOM 834 O O . LEU A 1 100 ? 9.024 -10.070 10.762 1.00 45.34 100 LEU A O 1
ATOM 838 N N . SER A 1 101 ? 9.380 -9.410 12.881 1.00 54.31 101 SER A N 1
ATOM 839 C CA . SER A 1 101 ? 9.394 -7.978 12.597 1.00 54.31 101 SER A CA 1
ATOM 840 C C . SER A 1 101 ? 10.685 -7.699 11.830 1.00 54.31 101 SER A C 1
ATOM 842 O O . SER A 1 101 ? 11.739 -7.486 12.425 1.00 54.31 101 SER A O 1
ATOM 844 N N . THR A 1 102 ? 10.650 -7.817 10.505 1.00 57.69 102 THR A N 1
ATOM 845 C CA . THR A 1 102 ? 11.802 -7.451 9.685 1.00 57.69 102 THR A CA 1
ATOM 846 C C . THR A 1 102 ? 12.082 -5.971 9.909 1.00 57.69 102 THR A C 1
ATOM 848 O O . THR A 1 102 ? 11.151 -5.185 10.106 1.00 57.69 102 THR A O 1
ATOM 851 N N . GLU A 1 103 ? 13.351 -5.569 9.854 1.00 59.47 103 GLU A N 1
ATOM 852 C CA . GLU A 1 103 ? 13.698 -4.147 9.928 1.00 59.47 103 GLU A CA 1
ATOM 853 C C . GLU A 1 103 ? 12.932 -3.346 8.868 1.00 59.47 103 GLU A C 1
ATOM 855 O O . GLU A 1 103 ? 12.455 -2.249 9.130 1.00 59.47 103 GLU A O 1
ATOM 860 N N . SER A 1 104 ? 12.707 -3.910 7.682 1.00 62.25 104 SER A N 1
ATOM 861 C CA . SER A 1 104 ? 11.884 -3.273 6.651 1.00 62.25 104 SER A CA 1
ATOM 862 C C . SER A 1 104 ? 10.447 -3.006 7.120 1.00 62.25 104 SER A C 1
ATOM 864 O O . SER A 1 104 ? 9.920 -1.921 6.886 1.00 62.25 104 SER A O 1
ATOM 866 N N . SER A 1 105 ? 9.817 -3.952 7.825 1.00 72.81 105 SER A N 1
ATOM 867 C CA . SER A 1 105 ? 8.468 -3.763 8.368 1.00 72.81 105 SER A CA 1
ATOM 868 C C . SER A 1 105 ? 8.422 -2.709 9.477 1.00 72.81 105 SER A C 1
ATOM 870 O O . SER A 1 105 ? 7.422 -1.996 9.576 1.00 72.81 105 SER A O 1
ATOM 872 N N . SER A 1 106 ? 9.461 -2.597 10.311 1.00 78.56 106 SER A N 1
ATOM 873 C CA . SER A 1 106 ? 9.504 -1.588 11.377 1.00 78.56 106 SER A CA 1
ATOM 874 C C . SER A 1 106 ? 9.722 -0.177 10.825 1.00 78.56 106 SER A C 1
ATOM 876 O O . SER A 1 106 ? 9.039 0.750 11.258 1.00 78.56 106 SER A O 1
ATOM 878 N N . HIS A 1 107 ? 10.582 -0.014 9.814 1.00 86.44 107 HIS A N 1
ATOM 879 C CA . HIS A 1 107 ? 10.776 1.272 9.134 1.00 86.44 107 HIS A CA 1
ATOM 880 C C . HIS A 1 107 ? 9.502 1.744 8.423 1.00 86.44 107 HIS A C 1
ATOM 882 O O . HIS A 1 107 ? 9.141 2.917 8.521 1.00 86.44 107 HIS A O 1
ATOM 888 N N . LEU A 1 108 ? 8.784 0.838 7.748 1.00 87.88 108 LEU A N 1
ATOM 889 C CA . LEU A 1 108 ? 7.504 1.176 7.119 1.00 87.88 108 LEU A CA 1
ATOM 890 C C . LEU A 1 108 ? 6.448 1.569 8.155 1.00 87.88 108 LEU A C 1
ATOM 892 O O . LEU A 1 108 ? 5.748 2.559 7.958 1.00 87.88 108 LEU A O 1
ATOM 896 N N . ALA A 1 109 ? 6.357 0.844 9.274 1.00 91.75 109 ALA A N 1
ATOM 897 C CA . ALA A 1 109 ? 5.442 1.202 10.354 1.00 91.75 109 ALA A CA 1
ATOM 898 C C . ALA A 1 109 ? 5.746 2.603 10.907 1.00 91.75 109 ALA A C 1
ATOM 900 O O . ALA A 1 109 ? 4.829 3.408 11.045 1.00 91.75 109 ALA A O 1
ATOM 901 N N . ALA A 1 110 ? 7.020 2.923 11.157 1.00 93.88 110 ALA A N 1
ATOM 902 C CA . ALA A 1 110 ? 7.430 4.250 11.614 1.00 93.88 110 ALA A CA 1
ATOM 903 C C . ALA A 1 110 ? 7.032 5.352 10.616 1.00 93.88 110 ALA A C 1
ATOM 905 O O . ALA A 1 110 ? 6.502 6.382 11.025 1.00 93.88 110 ALA A O 1
ATOM 906 N N . PHE A 1 111 ? 7.219 5.110 9.315 1.00 94.06 111 PHE A N 1
ATOM 907 C CA . PHE A 1 111 ? 6.832 6.051 8.265 1.00 94.06 111 PHE A CA 1
ATOM 908 C C . PHE A 1 111 ? 5.315 6.295 8.217 1.00 94.06 111 PHE A C 1
ATOM 910 O O . PHE A 1 111 ? 4.879 7.441 8.218 1.00 94.06 111 PHE A O 1
ATOM 917 N N . TYR A 1 112 ? 4.494 5.240 8.193 1.00 95.44 112 TYR A N 1
ATOM 918 C CA . TYR A 1 112 ? 3.041 5.403 8.056 1.00 95.44 112 TYR A CA 1
ATOM 919 C C . TYR A 1 112 ? 2.346 5.838 9.346 1.00 95.44 112 TYR A C 1
ATOM 921 O O . TYR A 1 112 ? 1.267 6.421 9.269 1.00 95.44 112 TYR A O 1
ATOM 929 N N . LEU A 1 113 ? 2.917 5.575 10.525 1.00 95.50 113 LEU A N 1
ATOM 930 C CA . LEU A 1 113 ? 2.352 6.038 11.799 1.00 95.50 113 LEU A CA 1
ATOM 931 C C . LEU A 1 113 ? 2.628 7.528 12.064 1.00 95.50 113 LEU A C 1
ATOM 933 O O . LEU A 1 113 ? 1.887 8.152 12.824 1.00 95.50 113 LEU A O 1
ATOM 937 N N . ASP A 1 114 ? 3.631 8.121 11.412 1.00 95.50 114 ASP A N 1
ATOM 938 C CA . ASP A 1 114 ? 3.924 9.552 11.502 1.00 95.50 114 ASP A CA 1
ATOM 939 C C . ASP A 1 114 ? 3.109 10.361 10.479 1.00 95.50 114 ASP A C 1
ATOM 941 O O . ASP A 1 114 ? 3.458 10.472 9.303 1.00 95.50 114 ASP A O 1
ATOM 945 N N . LYS A 1 115 ? 2.022 10.992 10.940 1.00 93.81 115 LYS A N 1
ATOM 946 C CA . LYS A 1 115 ? 1.161 11.841 10.097 1.00 93.81 115 LYS A CA 1
ATOM 947 C C . LYS A 1 115 ? 1.904 13.032 9.483 1.00 93.81 115 LYS A C 1
ATOM 949 O O . LYS A 1 115 ? 1.456 13.548 8.462 1.00 93.81 115 LYS A O 1
ATOM 954 N N . ASN A 1 116 ? 3.042 13.462 10.036 1.00 92.94 116 ASN A N 1
ATOM 955 C CA . ASN A 1 116 ? 3.828 14.529 9.414 1.00 92.94 116 ASN A CA 1
ATOM 956 C C . ASN A 1 116 ? 4.386 14.100 8.053 1.00 92.94 116 ASN A C 1
ATOM 958 O O . ASN A 1 116 ? 4.518 14.949 7.176 1.00 92.94 116 ASN A O 1
ATOM 962 N N . GLN A 1 117 ? 4.630 12.801 7.834 1.00 92.94 117 GLN A N 1
ATOM 963 C CA . GLN A 1 117 ? 5.032 12.279 6.524 1.00 92.94 117 GLN A CA 1
ATOM 964 C C . GLN A 1 117 ? 3.956 12.513 5.464 1.00 92.94 117 GLN A C 1
ATOM 966 O O . GLN A 1 117 ? 4.293 12.755 4.312 1.00 92.94 117 GLN A O 1
ATOM 971 N N . PHE A 1 118 ? 2.673 12.492 5.840 1.00 93.25 118 PHE A N 1
ATOM 972 C CA . PHE A 1 118 ? 1.572 12.808 4.929 1.00 93.25 118 PHE A CA 1
ATOM 973 C C . PHE A 1 118 ? 1.584 14.285 4.528 1.00 93.25 118 PHE A C 1
ATOM 975 O O . PHE A 1 118 ? 1.537 14.602 3.342 1.00 93.25 118 PHE A O 1
ATOM 982 N N . TYR A 1 119 ? 1.677 15.188 5.510 1.00 90.31 119 TYR A N 1
ATOM 983 C CA . TYR A 1 119 ? 1.592 16.634 5.272 1.00 90.31 119 TYR A CA 1
ATOM 984 C C . TYR A 1 119 ? 2.854 17.227 4.642 1.00 90.31 119 TYR A C 1
ATOM 986 O O . TYR A 1 119 ? 2.765 18.176 3.868 1.00 90.31 119 TYR A O 1
ATOM 994 N N . ALA A 1 120 ? 4.028 16.682 4.966 1.00 90.06 120 ALA A N 1
ATOM 995 C CA . ALA A 1 120 ? 5.301 17.131 4.412 1.00 90.06 120 ALA A CA 1
ATOM 996 C C . ALA A 1 120 ? 5.583 16.557 3.013 1.00 90.06 120 ALA A C 1
ATOM 998 O O . ALA A 1 120 ? 6.534 16.995 2.360 1.00 90.06 120 ALA A O 1
ATOM 999 N N . MET A 1 121 ? 4.797 15.575 2.550 1.00 89.56 121 MET A N 1
ATOM 1000 C CA . MET A 1 121 ? 5.021 14.938 1.258 1.00 89.56 121 MET A CA 1
ATOM 1001 C C . MET A 1 121 ? 4.806 15.912 0.102 1.00 89.56 121 MET A C 1
ATOM 1003 O O . MET A 1 121 ? 3.906 16.752 0.113 1.00 89.56 121 MET A O 1
ATOM 1007 N N . ARG A 1 122 ? 5.623 15.754 -0.938 1.00 86.81 122 ARG A N 1
ATOM 1008 C CA . ARG A 1 122 ? 5.534 16.534 -2.170 1.00 86.81 122 ARG A CA 1
ATOM 1009 C C . ARG A 1 122 ? 5.572 15.632 -3.391 1.00 86.81 122 ARG A C 1
ATOM 1011 O O . ARG A 1 122 ? 6.170 14.558 -3.334 1.00 86.81 122 ARG A O 1
ATOM 1018 N N . VAL A 1 123 ? 5.009 16.110 -4.503 1.00 76.00 123 VAL A N 1
ATOM 1019 C CA . VAL A 1 123 ? 4.966 15.387 -5.788 1.00 76.00 123 VAL A CA 1
ATOM 1020 C C . VAL A 1 123 ? 6.356 14.876 -6.176 1.00 76.00 123 VAL A C 1
ATOM 1022 O O . VAL A 1 123 ? 6.501 13.715 -6.550 1.00 76.00 123 VAL A O 1
ATOM 1025 N N . GLU A 1 124 ? 7.390 15.712 -6.032 1.00 77.44 124 GLU A N 1
ATOM 1026 C CA . GLU A 1 124 ? 8.760 15.360 -6.421 1.00 77.44 124 GLU A CA 1
ATOM 1027 C C . GLU A 1 124 ? 9.300 14.191 -5.582 1.00 77.44 124 GLU A C 1
ATOM 1029 O O . GLU A 1 124 ? 9.853 13.233 -6.116 1.00 77.44 124 GLU A O 1
ATOM 1034 N N . ARG A 1 125 ? 9.042 14.217 -4.270 1.00 81.88 125 ARG A N 1
ATOM 1035 C CA . ARG A 1 125 ? 9.438 13.159 -3.332 1.00 81.88 125 ARG A CA 1
ATOM 1036 C C . ARG A 1 125 ? 8.692 11.850 -3.605 1.00 81.88 125 ARG A C 1
ATOM 1038 O O . ARG A 1 125 ? 9.290 10.780 -3.537 1.00 81.88 125 ARG A O 1
ATOM 1045 N N . VAL A 1 126 ? 7.402 11.916 -3.946 1.00 74.19 126 VAL A N 1
ATOM 1046 C CA . VAL A 1 126 ? 6.619 10.733 -4.349 1.00 74.19 126 VAL A CA 1
ATOM 1047 C C . VAL A 1 126 ? 7.200 10.119 -5.623 1.00 74.19 126 VAL A C 1
ATOM 1049 O O . VAL A 1 126 ? 7.374 8.902 -5.694 1.00 74.19 126 VAL A O 1
ATOM 1052 N N . ALA A 1 127 ? 7.554 10.946 -6.609 1.00 69.88 127 ALA A N 1
ATOM 1053 C CA . ALA A 1 127 ? 8.181 10.481 -7.842 1.00 69.88 127 ALA A CA 1
ATOM 1054 C C . ALA A 1 127 ? 9.537 9.801 -7.577 1.00 69.88 127 ALA A C 1
ATOM 1056 O O . ALA A 1 127 ? 9.794 8.727 -8.123 1.00 69.88 127 ALA A O 1
ATOM 1057 N N . GLU A 1 128 ? 10.367 10.361 -6.691 1.00 74.50 128 GLU A N 1
ATOM 1058 C CA . GLU A 1 128 ? 11.628 9.744 -6.250 1.00 74.50 128 GLU A CA 1
ATOM 1059 C C . GLU A 1 128 ? 11.406 8.379 -5.584 1.00 74.50 128 GLU A C 1
ATOM 1061 O O . GLU A 1 128 ? 12.115 7.419 -5.889 1.00 74.50 128 GLU A O 1
ATOM 1066 N N . MET A 1 129 ? 10.400 8.257 -4.709 1.00 77.12 129 MET A N 1
ATOM 1067 C CA . MET A 1 129 ? 10.062 6.986 -4.057 1.00 77.12 129 MET A CA 1
ATOM 1068 C C . MET A 1 129 ? 9.645 5.918 -5.073 1.00 77.12 129 MET A C 1
ATOM 1070 O O . MET A 1 129 ? 10.098 4.776 -4.986 1.00 77.12 129 MET A O 1
ATOM 1074 N N . ILE A 1 130 ? 8.816 6.283 -6.056 1.00 70.38 130 ILE A N 1
ATOM 1075 C CA . ILE A 1 130 ? 8.397 5.377 -7.135 1.00 70.38 130 ILE A CA 1
ATOM 1076 C C . ILE A 1 130 ? 9.603 4.970 -7.991 1.00 70.38 130 ILE A C 1
ATOM 1078 O O . ILE A 1 130 ? 9.768 3.790 -8.299 1.00 70.38 130 ILE A O 1
ATOM 1082 N N . ALA A 1 131 ? 10.474 5.917 -8.351 1.00 66.06 131 ALA A N 1
ATOM 1083 C CA . ALA A 1 131 ? 11.683 5.631 -9.120 1.00 66.06 131 ALA A CA 1
ATOM 1084 C C . ALA A 1 131 ? 12.618 4.664 -8.373 1.00 66.06 131 ALA A C 1
ATOM 1086 O O . ALA A 1 131 ? 13.073 3.672 -8.948 1.00 66.06 131 ALA A O 1
ATOM 1087 N N . GLY A 1 132 ? 12.839 4.900 -7.076 1.00 70.06 132 GLY A N 1
ATOM 1088 C CA . GLY A 1 132 ? 13.613 4.009 -6.213 1.00 70.06 132 GLY A CA 1
ATOM 1089 C C . GLY A 1 132 ? 12.992 2.615 -6.102 1.00 70.06 132 GLY A C 1
ATOM 1090 O O . GLY A 1 132 ? 13.705 1.616 -6.204 1.00 70.06 132 GLY A O 1
ATOM 1091 N N . PHE A 1 133 ? 11.661 2.529 -5.986 1.00 67.25 133 PHE A N 1
ATOM 1092 C CA . PHE A 1 133 ? 10.949 1.252 -5.997 1.00 67.25 133 PHE A CA 1
ATOM 1093 C C . PHE A 1 133 ? 11.210 0.475 -7.287 1.00 67.25 133 PHE A C 1
ATOM 1095 O O . PHE A 1 133 ? 11.562 -0.698 -7.212 1.00 67.25 133 PHE A O 1
ATOM 1102 N N . TRP A 1 134 ? 11.102 1.105 -8.461 1.00 61.00 134 TRP A N 1
ATOM 1103 C CA . TRP A 1 134 ? 11.383 0.429 -9.730 1.00 61.00 134 TRP A CA 1
ATOM 1104 C C . TRP A 1 134 ? 12.839 -0.014 -9.848 1.00 61.00 134 TRP A C 1
ATOM 1106 O O . TRP A 1 134 ? 13.091 -1.116 -10.329 1.00 61.00 134 TRP A O 1
ATOM 1116 N N . GLN A 1 135 ? 13.790 0.782 -9.360 1.00 66.94 135 GLN A N 1
ATOM 1117 C CA . GLN A 1 135 ? 15.201 0.399 -9.344 1.00 66.94 135 GLN A CA 1
ATOM 1118 C C . GLN A 1 135 ? 15.439 -0.837 -8.462 1.00 66.94 135 GLN A C 1
ATOM 1120 O O . GLN A 1 135 ? 16.093 -1.792 -8.884 1.00 66.94 135 GLN A O 1
ATOM 1125 N N . SER A 1 136 ? 14.865 -0.868 -7.257 1.00 63.72 136 SER A N 1
ATOM 1126 C CA . SER A 1 136 ? 14.937 -2.040 -6.379 1.00 63.72 136 SER A CA 1
ATOM 1127 C C . SER A 1 136 ? 14.177 -3.237 -6.957 1.00 63.72 136 SER A C 1
ATOM 1129 O O . SER A 1 136 ? 14.693 -4.354 -6.945 1.00 63.72 136 SER A O 1
ATOM 1131 N N . TYR A 1 137 ? 12.983 -3.022 -7.511 1.00 55.00 137 TYR A N 1
ATOM 1132 C CA . TYR A 1 137 ? 12.159 -4.061 -8.122 1.00 55.00 137 TYR A CA 1
ATOM 1133 C C . TYR A 1 137 ? 12.850 -4.690 -9.328 1.00 55.00 137 TYR A C 1
ATOM 1135 O O . TYR A 1 137 ? 12.831 -5.908 -9.4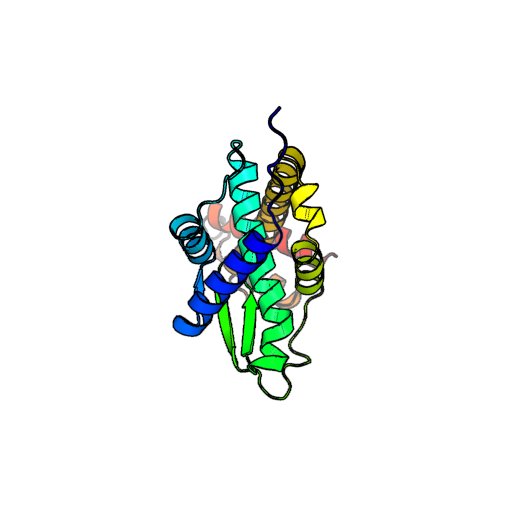62 1.00 55.00 137 TYR A O 1
ATOM 1143 N N . GLN A 1 138 ? 13.514 -3.909 -10.183 1.00 57.97 138 GLN A N 1
ATOM 114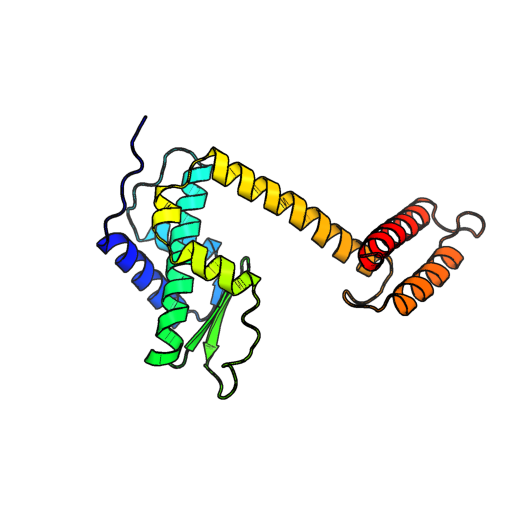4 C CA . GLN A 1 138 ? 14.323 -4.440 -11.282 1.00 57.97 138 GLN A CA 1
ATOM 1145 C C . GLN A 1 138 ? 15.440 -5.339 -10.758 1.00 57.97 138 GLN A C 1
ATOM 1147 O O . GLN A 1 138 ? 15.593 -6.453 -11.239 1.00 57.97 138 GLN A O 1
ATOM 1152 N N . VAL A 1 139 ? 16.154 -4.926 -9.709 1.00 62.78 139 VAL A N 1
ATOM 1153 C CA . VAL A 1 139 ? 17.197 -5.766 -9.104 1.00 62.78 139 VAL A CA 1
ATOM 1154 C C . VAL A 1 139 ? 16.612 -7.052 -8.507 1.00 62.78 139 VAL A C 1
ATOM 1156 O O . VAL A 1 139 ? 17.198 -8.120 -8.660 1.00 62.78 139 VAL A O 1
ATOM 1159 N N . HIS A 1 140 ? 15.460 -6.995 -7.837 1.00 59.34 140 HIS A N 1
ATOM 1160 C CA . HIS A 1 140 ? 14.822 -8.179 -7.248 1.00 59.34 140 HIS A CA 1
ATOM 1161 C C . HIS A 1 140 ? 14.177 -9.106 -8.287 1.00 59.34 140 HIS A C 1
ATOM 1163 O O . HIS A 1 140 ? 14.302 -10.323 -8.172 1.00 59.34 140 HIS A O 1
ATOM 1169 N N . SER A 1 141 ? 13.536 -8.555 -9.314 1.00 58.44 141 SER A N 1
ATOM 1170 C CA . SER A 1 141 ? 12.937 -9.317 -10.415 1.00 58.44 141 SER A CA 1
ATOM 1171 C C . SER A 1 141 ? 13.998 -9.939 -11.317 1.00 58.44 141 SER A C 1
ATOM 1173 O O . SER A 1 141 ? 13.850 -11.096 -11.693 1.00 58.44 141 SER A O 1
ATOM 1175 N N . GLN A 1 142 ? 15.109 -9.244 -11.587 1.00 60.31 142 GLN A N 1
ATOM 1176 C CA . GLN A 1 142 ? 16.272 -9.823 -12.266 1.00 60.31 142 GLN A CA 1
ATOM 1177 C C . GLN A 1 142 ? 16.861 -10.981 -11.456 1.00 60.31 142 GLN A C 1
ATOM 1179 O O . GLN A 1 142 ? 17.118 -12.038 -12.017 1.00 60.31 142 GLN A O 1
ATOM 1184 N N . LYS A 1 143 ? 16.981 -10.849 -10.127 1.00 59.38 143 LYS A N 1
ATOM 1185 C CA . LYS A 1 143 ? 17.413 -11.961 -9.259 1.00 59.38 143 LYS A CA 1
ATOM 1186 C C . LYS A 1 143 ? 16.474 -13.162 -9.340 1.00 59.38 143 LYS A C 1
ATOM 1188 O O . LYS A 1 143 ? 16.949 -14.265 -9.583 1.00 59.38 143 LYS A O 1
ATOM 1193 N N . ALA A 1 144 ? 15.169 -12.955 -9.152 1.00 61.16 144 ALA A N 1
ATOM 1194 C CA . ALA A 1 144 ? 14.174 -14.027 -9.233 1.00 61.16 144 ALA A CA 1
ATOM 1195 C C . ALA A 1 144 ? 14.176 -14.688 -10.624 1.00 61.16 144 ALA A C 1
ATOM 1197 O O . ALA A 1 144 ? 14.179 -15.911 -10.731 1.00 61.16 144 ALA A O 1
ATOM 1198 N N . SER A 1 145 ? 14.292 -13.883 -11.685 1.00 75.69 145 SER A N 1
ATOM 1199 C CA . SER A 1 145 ? 14.472 -14.358 -13.059 1.00 75.69 145 SER A CA 1
ATOM 1200 C C . SER A 1 145 ? 15.749 -15.191 -13.205 1.00 75.69 145 SER A C 1
ATOM 1202 O O . SER A 1 145 ? 15.717 -16.263 -13.795 1.00 75.69 145 SER A O 1
ATOM 1204 N N . ALA A 1 146 ? 16.868 -14.778 -12.606 1.00 84.00 146 ALA A N 1
ATOM 1205 C CA . ALA A 1 146 ? 18.136 -15.485 -12.731 1.00 84.00 146 ALA A CA 1
ATOM 1206 C C . ALA A 1 146 ? 18.142 -16.861 -12.038 1.00 84.00 146 ALA A C 1
ATOM 1208 O O . ALA A 1 146 ? 18.655 -17.826 -12.608 1.00 84.00 146 ALA A O 1
ATOM 1209 N N . PHE A 1 147 ? 17.547 -16.989 -10.845 1.00 87.69 147 PHE A N 1
ATOM 1210 C CA . PHE A 1 147 ? 17.380 -18.297 -10.191 1.00 87.69 147 PHE A CA 1
ATOM 1211 C C . PHE A 1 147 ? 16.473 -19.224 -11.014 1.00 87.69 147 PHE A C 1
ATOM 1213 O O . PHE A 1 147 ? 16.816 -20.390 -11.225 1.00 87.69 147 PHE A O 1
ATOM 1220 N N . GLN A 1 148 ? 15.376 -18.690 -11.561 1.00 86.00 148 GLN A N 1
ATOM 1221 C CA . GLN A 1 148 ? 14.459 -19.432 -12.431 1.00 86.00 148 GLN A CA 1
ATOM 1222 C C . GLN A 1 148 ? 15.119 -19.877 -13.740 1.00 86.00 148 GLN A C 1
ATOM 1224 O O . GLN A 1 148 ? 14.994 -21.041 -14.116 1.00 86.00 148 GLN A O 1
ATOM 1229 N N . VAL A 1 149 ? 15.874 -18.994 -14.403 1.00 85.75 149 VAL A N 1
ATOM 1230 C CA . VAL A 1 149 ? 16.625 -19.302 -15.634 1.00 85.75 149 VAL A CA 1
ATOM 1231 C C . VAL A 1 149 ? 17.656 -20.406 -15.391 1.00 85.75 149 V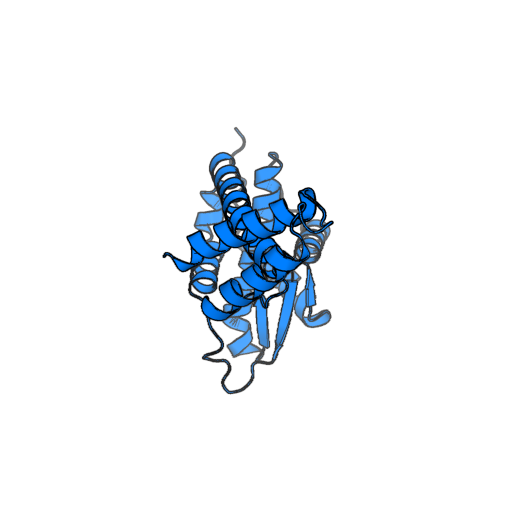AL A C 1
ATOM 1233 O O . VAL A 1 149 ? 17.868 -21.250 -16.260 1.00 85.75 149 VAL A O 1
ATOM 1236 N N . LEU A 1 150 ? 18.270 -20.449 -14.205 1.00 88.56 150 LEU A N 1
ATOM 1237 C CA . LEU A 1 150 ? 19.186 -21.526 -13.823 1.00 88.56 150 LEU A CA 1
ATOM 1238 C C . LEU A 1 150 ? 18.486 -22.768 -13.238 1.00 88.56 150 LEU A C 1
ATOM 1240 O O . LEU A 1 150 ? 19.161 -23.749 -12.911 1.00 88.56 150 LEU A O 1
ATOM 1244 N N . GLY A 1 151 ? 17.157 -22.752 -13.109 1.00 87.50 151 GLY A N 1
ATOM 1245 C CA . GLY A 1 151 ? 16.371 -23.864 -12.576 1.00 87.50 151 GLY A CA 1
ATOM 1246 C C . GLY A 1 151 ? 16.741 -24.230 -11.138 1.00 87.50 151 GLY A C 1
ATOM 1247 O O . GLY A 1 151 ? 16.787 -25.413 -10.797 1.00 87.50 151 GLY A O 1
ATOM 1248 N N . VAL A 1 152 ? 17.066 -23.235 -10.311 1.00 89.88 152 VAL A N 1
ATOM 1249 C CA . VAL A 1 152 ? 17.448 -23.411 -8.902 1.00 89.88 152 VAL A CA 1
ATOM 1250 C C . VAL A 1 152 ? 16.493 -22.649 -7.974 1.00 89.88 152 VAL A C 1
ATOM 1252 O O . VAL A 1 152 ? 15.898 -21.661 -8.396 1.00 89.88 152 VAL A O 1
ATOM 1255 N N . PRO A 1 153 ? 16.343 -23.064 -6.702 1.00 86.44 153 PRO A N 1
ATOM 1256 C CA . PRO A 1 153 ? 15.550 -22.309 -5.731 1.00 86.44 153 PRO A CA 1
ATOM 1257 C C . PRO A 1 153 ? 16.098 -20.891 -5.492 1.00 86.44 153 PRO A C 1
ATOM 1259 O O . PRO A 1 153 ? 17.314 -20.711 -5.441 1.00 86.44 153 PRO A O 1
ATOM 1262 N N . ASP A 1 154 ? 15.219 -19.927 -5.193 1.00 81.06 154 ASP A N 1
ATOM 1263 C CA . ASP A 1 154 ? 15.524 -18.496 -4.947 1.00 81.06 154 ASP A CA 1
ATOM 1264 C C . ASP A 1 154 ? 16.488 -18.208 -3.770 1.00 81.06 154 ASP A C 1
ATOM 1266 O O . ASP A 1 154 ? 16.819 -17.059 -3.474 1.00 81.06 154 ASP A O 1
ATOM 1270 N N . LYS A 1 155 ? 16.930 -19.252 -3.061 1.00 83.25 155 LYS A N 1
ATOM 1271 C CA . LYS A 1 155 ? 17.901 -19.210 -1.954 1.00 83.25 155 LYS A CA 1
ATOM 1272 C C . LYS A 1 155 ? 18.974 -20.297 -2.075 1.00 83.25 155 LYS A C 1
ATOM 1274 O O . LYS A 1 155 ? 19.543 -20.717 -1.070 1.00 83.25 155 LYS A O 1
ATOM 1279 N N . ALA A 1 156 ? 19.216 -20.807 -3.282 1.00 87.69 156 ALA A N 1
ATOM 1280 C CA . ALA A 1 156 ? 20.251 -21.807 -3.519 1.00 87.69 156 ALA A CA 1
ATOM 1281 C C . ALA A 1 156 ? 21.628 -21.281 -3.085 1.00 87.69 156 ALA A C 1
ATOM 1283 O O . ALA A 1 156 ? 21.957 -20.117 -3.303 1.00 87.69 156 ALA A O 1
ATOM 1284 N N . ASP A 1 157 ? 22.457 -22.128 -2.479 1.00 90.94 157 ASP A N 1
ATOM 1285 C CA . ASP A 1 157 ? 23.828 -21.735 -2.163 1.00 90.94 157 ASP A CA 1
ATOM 1286 C C . ASP A 1 157 ? 24.676 -21.543 -3.438 1.00 90.94 157 ASP A C 1
ATOM 1288 O O . ASP A 1 157 ? 24.360 -22.027 -4.533 1.00 90.94 157 ASP A O 1
ATOM 1292 N N . TRP A 1 158 ? 25.800 -20.836 -3.297 1.00 92.62 158 TRP A N 1
ATOM 1293 C CA . TRP A 1 158 ? 26.692 -20.544 -4.422 1.00 92.62 158 TRP A CA 1
ATOM 1294 C C . TRP A 1 158 ? 27.243 -21.807 -5.103 1.00 92.62 158 TRP A C 1
ATOM 1296 O O . TRP A 1 158 ? 27.547 -21.808 -6.300 1.00 92.62 158 TRP A O 1
ATOM 1306 N N . GLN A 1 159 ? 27.384 -22.907 -4.360 1.00 92.00 159 GLN A N 1
ATOM 1307 C CA . GLN A 1 159 ? 27.852 -24.175 -4.918 1.00 92.00 159 GLN A CA 1
ATOM 1308 C C . GLN A 1 159 ? 26.801 -24.789 -5.853 1.00 92.00 159 GLN A C 1
ATOM 1310 O O . GLN A 1 159 ? 27.133 -25.240 -6.952 1.00 92.00 159 GLN A O 1
ATOM 1315 N N . THR A 1 160 ? 25.533 -24.733 -5.456 1.00 90.38 160 THR A N 1
ATOM 1316 C CA . THR A 1 160 ? 24.375 -25.215 -6.205 1.00 90.38 160 THR A CA 1
ATOM 1317 C C . THR A 1 160 ? 24.169 -24.400 -7.474 1.00 90.38 160 THR A C 1
ATOM 1319 O O . THR A 1 160 ? 24.043 -24.996 -8.545 1.00 90.38 160 THR A O 1
ATOM 1322 N N . ILE A 1 161 ? 24.269 -23.069 -7.394 1.00 91.69 161 ILE A N 1
ATOM 1323 C CA . ILE A 1 161 ? 24.196 -22.171 -8.559 1.00 91.69 161 ILE A CA 1
ATOM 1324 C C . ILE A 1 161 ? 25.276 -22.526 -9.594 1.00 91.69 161 ILE A C 1
ATOM 1326 O O . ILE A 1 161 ? 24.970 -22.763 -10.763 1.00 91.69 161 ILE A O 1
ATOM 1330 N N . LYS A 1 162 ? 26.545 -22.651 -9.171 1.00 92.06 162 LYS A N 1
ATOM 1331 C CA . LYS A 1 162 ? 27.659 -23.013 -10.071 1.00 92.06 162 LYS A CA 1
ATOM 1332 C C . LYS A 1 162 ? 27.471 -24.375 -10.734 1.00 92.06 162 LYS A C 1
ATOM 1334 O O . LYS A 1 162 ? 27.810 -24.540 -11.906 1.00 92.06 162 LYS A O 1
ATOM 1339 N N . ARG A 1 163 ? 26.972 -25.363 -9.988 1.00 92.06 163 ARG A N 1
ATOM 1340 C CA . ARG A 1 163 ? 26.728 -26.719 -10.495 1.00 92.06 163 ARG A CA 1
ATOM 1341 C C . ARG A 1 163 ? 25.648 -26.722 -11.577 1.00 92.06 163 ARG A C 1
ATOM 1343 O O . ARG A 1 163 ? 25.878 -27.290 -12.642 1.00 92.06 163 ARG A O 1
ATOM 1350 N N . HIS A 1 164 ? 24.518 -26.062 -11.329 1.00 90.06 164 HIS A N 1
ATOM 1351 C CA . HIS A 1 164 ? 23.422 -25.981 -12.298 1.00 90.06 164 HIS A CA 1
ATOM 1352 C C . HIS A 1 164 ? 23.822 -25.196 -13.547 1.00 90.06 164 HIS A C 1
ATOM 1354 O O . HIS A 1 164 ? 23.612 -25.681 -14.655 1.00 90.06 164 HIS A O 1
ATOM 1360 N N . TYR A 1 165 ? 24.510 -24.062 -13.384 1.00 92.44 165 TYR A N 1
ATOM 1361 C CA . TYR A 1 165 ? 25.050 -23.299 -14.510 1.00 92.44 165 TYR A CA 1
ATOM 1362 C C . TYR A 1 165 ? 25.947 -24.150 -15.420 1.00 92.44 165 TYR A C 1
ATOM 1364 O O . TYR A 1 165 ? 25.749 -24.178 -16.632 1.00 92.44 165 TYR A O 1
ATOM 1372 N N . ARG A 1 166 ? 26.900 -24.903 -14.848 1.00 89.25 166 ARG A N 1
ATOM 1373 C CA . ARG A 1 166 ? 27.785 -25.788 -15.628 1.00 89.25 166 ARG A CA 1
ATOM 1374 C C . ARG A 1 166 ? 27.004 -26.839 -16.412 1.00 89.25 166 ARG A C 1
ATOM 1376 O O . ARG A 1 166 ? 27.350 -27.100 -17.557 1.00 89.25 166 ARG A O 1
ATOM 1383 N N . SER A 1 167 ? 25.971 -27.422 -15.807 1.00 86.69 167 SER A N 1
ATOM 1384 C CA . SER A 1 167 ? 25.102 -28.392 -16.480 1.00 86.69 167 SER A CA 1
ATOM 1385 C C . SER A 1 167 ? 24.378 -27.760 -17.674 1.00 86.69 167 SER A C 1
ATOM 1387 O O . SER A 1 167 ? 24.447 -28.273 -18.787 1.00 86.69 167 SER A O 1
ATOM 1389 N N . LEU A 1 168 ? 23.765 -26.591 -17.464 1.00 85.69 168 LEU A N 1
ATOM 1390 C CA . LEU A 1 168 ? 22.981 -25.879 -18.476 1.00 85.69 168 LEU A CA 1
ATOM 1391 C C . LEU A 1 168 ? 23.828 -25.367 -19.647 1.00 85.69 168 LEU A C 1
ATOM 1393 O O . LEU A 1 168 ? 23.419 -25.463 -20.798 1.00 85.69 168 LEU A O 1
ATOM 1397 N N . VAL A 1 169 ? 25.037 -24.870 -19.385 1.00 86.81 169 VAL A N 1
ATOM 1398 C CA . VAL A 1 169 ? 25.973 -24.438 -20.439 1.00 86.81 169 VAL A CA 1
ATOM 1399 C C . VAL A 1 169 ? 26.407 -25.611 -21.316 1.00 86.81 169 VAL A C 1
ATOM 1401 O O . VAL A 1 169 ? 26.599 -25.433 -22.514 1.00 86.81 169 VAL A O 1
ATOM 1404 N N . MET A 1 170 ? 26.549 -26.814 -20.748 1.00 82.38 170 MET A N 1
ATOM 1405 C CA . MET A 1 170 ? 26.965 -28.000 -21.504 1.00 82.38 170 MET A CA 1
ATOM 1406 C C . MET A 1 170 ? 25.881 -28.509 -22.454 1.00 82.38 170 MET A C 1
ATOM 1408 O O . MET A 1 170 ? 26.231 -29.071 -23.494 1.00 82.38 170 MET A O 1
ATOM 1412 N N . THR A 1 171 ? 24.606 -28.316 -22.107 1.00 78.12 171 THR A N 1
ATOM 1413 C CA . THR A 1 171 ? 23.452 -28.723 -22.921 1.00 78.12 171 THR A CA 1
ATOM 1414 C C . THR A 1 171 ? 23.008 -27.639 -23.902 1.00 78.12 171 THR A C 1
ATOM 1416 O O . THR A 1 171 ? 22.643 -27.959 -25.026 1.00 78.12 171 THR A O 1
ATOM 1419 N N . ALA A 1 172 ? 23.074 -26.363 -23.517 1.00 76.06 172 ALA A N 1
ATOM 1420 C CA . ALA A 1 172 ? 22.633 -25.242 -24.347 1.00 76.06 172 ALA A CA 1
ATOM 1421 C C . ALA A 1 172 ? 23.711 -24.706 -25.310 1.00 76.06 172 ALA A C 1
ATOM 1423 O O . ALA A 1 172 ? 23.448 -23.745 -26.029 1.00 76.06 172 ALA A O 1
ATOM 1424 N N . HIS A 1 173 ? 24.924 -25.274 -25.328 1.00 77.94 173 HIS A N 1
ATOM 1425 C CA . HIS A 1 173 ? 26.023 -24.753 -26.148 1.00 77.94 173 HIS A CA 1
ATOM 1426 C C . HIS A 1 173 ? 25.703 -24.817 -27.658 1.00 77.94 173 HIS A C 1
ATOM 1428 O O . HIS A 1 173 ? 25.418 -25.911 -28.157 1.00 77.94 173 HIS A O 1
ATOM 1434 N N . PRO A 1 174 ? 25.833 -23.709 -28.417 1.00 73.62 174 PRO A N 1
ATOM 1435 C CA . PRO A 1 174 ? 25.563 -23.681 -29.861 1.00 73.62 174 PRO A CA 1
ATOM 1436 C C . PRO A 1 174 ? 26.374 -24.707 -30.658 1.00 73.62 174 PRO A C 1
ATOM 1438 O O . PRO A 1 174 ? 25.819 -25.436 -31.474 1.00 73.62 174 PRO A O 1
ATOM 1441 N N . ASP A 1 175 ? 27.660 -24.862 -30.333 1.00 82.25 175 ASP A N 1
ATOM 1442 C CA . ASP A 1 175 ? 28.551 -25.854 -30.963 1.00 82.25 175 ASP A CA 1
ATOM 1443 C C . ASP A 1 175 ? 28.117 -27.315 -30.746 1.00 82.25 175 ASP A C 1
ATOM 1445 O O . ASP A 1 175 ? 28.643 -28.224 -31.383 1.00 82.25 175 ASP A O 1
ATOM 1449 N N . ARG A 1 176 ? 27.169 -27.563 -29.836 1.00 75.56 176 ARG A N 1
ATOM 1450 C CA . ARG A 1 176 ? 26.596 -28.886 -29.557 1.00 75.56 176 ARG A CA 1
ATOM 1451 C C . ARG A 1 176 ? 25.133 -29.001 -29.990 1.00 75.56 176 ARG A C 1
ATOM 1453 O O . ARG A 1 176 ? 24.450 -29.931 -29.575 1.00 75.56 176 ARG A O 1
ATOM 1460 N N . GLY A 1 177 ? 24.661 -28.072 -30.824 1.00 70.44 177 GLY A N 1
ATOM 1461 C CA . GLY A 1 177 ? 23.286 -28.036 -31.326 1.00 70.44 177 GLY A CA 1
ATOM 1462 C C . GLY A 1 177 ? 22.292 -27.306 -30.417 1.00 70.44 177 GLY A C 1
ATOM 1463 O O . GLY A 1 177 ? 21.088 -27.434 -30.623 1.00 70.44 177 GLY A O 1
ATOM 1464 N N . GLY A 1 178 ? 22.769 -26.564 -29.412 1.00 75.62 178 GLY A N 1
ATOM 1465 C CA . GLY A 1 178 ? 21.930 -25.743 -28.535 1.00 75.62 178 GLY A CA 1
ATOM 1466 C C . GLY A 1 178 ? 21.536 -24.388 -29.140 1.00 75.62 178 GLY A C 1
ATOM 1467 O O . GLY A 1 178 ? 22.129 -23.915 -30.109 1.00 75.62 178 GLY A O 1
ATOM 1468 N N . ASP A 1 179 ? 20.532 -23.735 -28.550 1.00 76.38 179 ASP A N 1
ATOM 1469 C CA . ASP A 1 179 ? 20.075 -22.405 -28.974 1.00 76.38 179 ASP A CA 1
ATOM 1470 C C . ASP A 1 179 ? 20.955 -21.297 -28.364 1.00 76.38 179 ASP A C 1
ATOM 1472 O O . ASP A 1 179 ? 21.052 -21.142 -27.143 1.00 76.38 179 ASP A O 1
ATOM 1476 N N . ALA A 1 180 ? 21.561 -20.476 -29.226 1.00 75.25 180 ALA A N 1
ATOM 1477 C CA . ALA A 1 180 ? 22.408 -19.350 -28.835 1.00 75.25 180 ALA A CA 1
ATOM 1478 C C . ALA A 1 180 ? 21.698 -18.310 -27.949 1.00 75.25 180 ALA A C 1
ATOM 1480 O O . ALA A 1 180 ? 22.340 -17.712 -27.082 1.00 75.25 180 ALA A O 1
ATOM 1481 N N . LYS A 1 181 ? 20.384 -18.107 -28.111 1.00 73.00 181 LYS A N 1
ATOM 1482 C CA . LYS A 1 181 ? 19.595 -17.213 -27.247 1.00 73.00 181 LYS A CA 1
ATOM 1483 C C . LYS A 1 181 ? 19.435 -17.795 -25.847 1.00 73.00 181 LYS A C 1
ATOM 1485 O O . LYS A 1 181 ? 19.590 -17.074 -24.863 1.00 73.00 181 LYS A O 1
ATOM 1490 N N . VAL A 1 182 ? 19.181 -19.101 -25.755 1.00 73.69 182 VAL A N 1
ATOM 1491 C CA . VAL A 1 182 ? 19.077 -19.818 -24.474 1.00 73.69 182 VAL A CA 1
ATOM 1492 C C . VAL A 1 182 ? 20.422 -19.791 -23.748 1.00 73.69 182 VAL A C 1
ATOM 1494 O O . VAL A 1 182 ? 20.483 -19.471 -22.562 1.00 73.69 182 VAL A O 1
ATOM 1497 N N . PHE A 1 183 ? 21.516 -20.027 -24.474 1.00 79.50 183 PHE A N 1
ATOM 1498 C CA . PHE A 1 183 ? 22.872 -19.943 -23.939 1.00 79.50 183 PHE A CA 1
ATOM 1499 C C . PHE A 1 183 ? 23.210 -18.555 -23.374 1.00 79.50 183 PHE A C 1
ATOM 1501 O O . PHE A 1 183 ? 23.759 -18.446 -22.274 1.00 79.50 183 PHE A O 1
ATOM 1508 N N . ALA A 1 184 ? 22.862 -17.490 -24.104 1.00 79.12 184 ALA A N 1
ATOM 1509 C CA . ALA A 1 184 ? 23.070 -16.117 -23.654 1.00 79.12 184 ALA A CA 1
ATOM 1510 C C . ALA A 1 184 ? 22.295 -15.819 -22.360 1.00 79.12 184 ALA A C 1
ATOM 1512 O O . ALA A 1 184 ? 22.887 -15.297 -21.415 1.00 79.12 184 ALA A O 1
ATOM 1513 N N . GLY A 1 185 ? 21.025 -16.234 -22.280 1.00 80.19 185 GLY A N 1
ATOM 1514 C CA . GLY A 1 185 ? 20.197 -16.061 -21.082 1.00 80.19 185 GLY A CA 1
ATOM 1515 C C . GLY A 1 185 ? 20.753 -16.788 -19.852 1.00 80.19 185 GLY A C 1
ATOM 1516 O O . GLY A 1 185 ? 20.823 -16.209 -18.770 1.00 80.19 185 GLY A O 1
ATOM 1517 N N . ILE A 1 186 ? 21.239 -18.026 -20.017 1.00 86.69 186 ILE A N 1
ATOM 1518 C CA . ILE A 1 186 ? 21.887 -18.796 -18.937 1.00 86.69 186 ILE A CA 1
ATOM 1519 C C . ILE A 1 186 ? 23.141 -18.076 -18.417 1.00 86.69 186 ILE A C 1
ATOM 1521 O O . ILE A 1 186 ? 23.363 -17.995 -17.206 1.00 86.69 186 ILE A O 1
ATOM 1525 N N . LYS A 1 187 ? 23.973 -17.544 -19.322 1.00 87.31 187 LYS A N 1
ATOM 1526 C CA . LYS A 1 187 ? 25.202 -16.825 -18.959 1.00 87.31 187 LYS A CA 1
ATOM 1527 C C . LYS A 1 187 ? 24.905 -15.510 -18.243 1.00 87.31 187 LYS A C 1
ATOM 1529 O O . LYS A 1 187 ? 25.566 -15.195 -17.255 1.00 87.31 187 LYS A O 1
ATOM 1534 N N . GLU A 1 188 ? 23.913 -14.769 -18.722 1.00 86.75 188 GLU A N 1
ATOM 1535 C CA . GLU A 1 188 ? 23.477 -13.518 -18.109 1.00 86.75 188 GLU A CA 1
ATOM 1536 C C . GLU A 1 188 ? 22.956 -13.749 -16.683 1.00 86.75 188 GLU A C 1
ATOM 1538 O O . GLU A 1 188 ? 23.440 -13.116 -15.743 1.00 86.75 188 GLU A O 1
ATOM 1543 N N . ALA A 1 189 ? 22.062 -14.726 -16.498 1.00 88.25 189 ALA A N 1
ATOM 1544 C CA . ALA A 1 189 ? 21.551 -15.116 -15.185 1.00 88.25 189 ALA A CA 1
ATOM 1545 C C . ALA A 1 189 ? 22.680 -15.504 -14.211 1.00 88.25 189 ALA A C 1
ATOM 1547 O O . ALA A 1 189 ? 22.687 -15.096 -13.047 1.00 88.25 189 ALA A O 1
ATOM 1548 N N . TYR A 1 190 ? 23.681 -16.249 -14.685 1.00 91.19 190 TYR A N 1
ATOM 1549 C CA . TYR A 1 190 ? 24.826 -16.631 -13.862 1.00 91.19 190 TYR A CA 1
ATOM 1550 C C . TYR A 1 190 ? 25.684 -15.439 -13.421 1.00 91.19 190 TYR A C 1
ATOM 1552 O O . TYR A 1 190 ? 26.035 -15.357 -12.243 1.00 91.19 190 TYR A O 1
ATOM 1560 N N . GLU A 1 191 ? 26.013 -14.500 -14.314 1.00 89.50 191 GLU A N 1
ATOM 1561 C CA . GLU A 1 191 ? 26.807 -13.318 -13.939 1.00 89.50 191 GLU A CA 1
ATOM 1562 C C . GLU A 1 191 ? 26.038 -12.380 -12.988 1.00 89.50 191 GLU A C 1
ATOM 1564 O O . GLU A 1 191 ? 26.636 -11.801 -12.071 1.00 89.50 191 GLU A O 1
ATOM 1569 N N . GLN A 1 192 ? 24.709 -12.293 -13.124 1.00 86.56 192 GLN A N 1
ATOM 1570 C CA . GLN A 1 192 ? 23.855 -11.566 -12.178 1.00 86.56 192 GLN A CA 1
ATOM 1571 C C . GLN A 1 192 ? 23.935 -12.172 -10.765 1.00 86.56 192 GLN A C 1
ATOM 1573 O O . GLN A 1 192 ? 24.208 -11.456 -9.796 1.00 86.56 192 GLN A O 1
ATOM 1578 N N . LEU A 1 193 ? 23.769 -13.495 -10.630 1.00 88.69 193 LEU A N 1
ATOM 1579 C CA . LEU A 1 193 ? 23.885 -14.172 -9.331 1.00 88.69 193 LEU A CA 1
ATOM 1580 C C . LEU A 1 193 ? 25.314 -14.129 -8.782 1.00 88.69 193 LEU A C 1
ATOM 1582 O O . LEU A 1 193 ? 25.512 -13.945 -7.586 1.00 88.69 193 LEU A O 1
ATOM 1586 N N . LYS A 1 194 ? 26.330 -14.224 -9.637 1.00 89.75 194 LYS A N 1
ATOM 1587 C CA . LYS A 1 194 ? 27.734 -14.097 -9.229 1.00 89.75 194 LYS A CA 1
ATOM 1588 C C . LYS A 1 194 ? 28.031 -12.745 -8.589 1.00 89.75 194 LYS A C 1
ATOM 1590 O O . LYS A 1 194 ? 28.666 -12.698 -7.542 1.00 89.75 194 LYS A O 1
ATOM 1595 N N . THR A 1 195 ? 27.544 -11.662 -9.192 1.00 86.56 195 THR A N 1
ATOM 1596 C CA . THR A 1 195 ? 27.695 -10.302 -8.649 1.00 86.56 195 THR A CA 1
ATOM 1597 C C . THR A 1 195 ? 26.990 -10.160 -7.299 1.00 86.56 195 THR A C 1
ATOM 1599 O O . THR A 1 195 ? 27.476 -9.461 -6.413 1.00 86.56 195 THR A O 1
ATOM 1602 N N . LEU A 1 196 ? 25.857 -10.845 -7.119 1.00 82.69 196 LEU A N 1
ATOM 1603 C CA . LEU A 1 196 ? 25.111 -10.841 -5.865 1.00 82.69 196 LEU A CA 1
ATOM 1604 C C . LEU A 1 196 ? 25.844 -11.564 -4.726 1.00 82.69 196 LEU A C 1
ATOM 1606 O O . LEU A 1 196 ? 25.855 -11.051 -3.615 1.00 82.69 196 LEU A O 1
ATOM 1610 N N . TYR A 1 197 ? 26.442 -12.726 -4.992 1.00 84.06 197 TYR A N 1
ATOM 1611 C CA . TYR A 1 197 ? 27.134 -13.547 -3.983 1.00 84.06 197 TYR A CA 1
ATOM 1612 C C . TYR A 1 197 ? 28.591 -13.119 -3.740 1.00 84.06 197 TYR A C 1
ATOM 1614 O O . TYR A 1 197 ? 29.282 -13.721 -2.921 1.00 84.06 197 TYR A O 1
ATOM 1622 N N . ALA A 1 198 ? 29.077 -12.114 -4.473 1.00 77.06 198 ALA A N 1
ATOM 1623 C CA . ALA A 1 198 ? 30.391 -11.506 -4.274 1.00 77.06 198 ALA A CA 1
ATOM 1624 C C . ALA A 1 198 ? 30.383 -10.355 -3.245 1.00 77.06 198 ALA A C 1
ATOM 1626 O O . ALA A 1 198 ? 31.438 -9.774 -2.991 1.00 77.06 198 ALA A O 1
ATOM 1627 N N . LYS A 1 199 ? 29.212 -10.013 -2.692 1.00 53.78 199 LYS A N 1
ATOM 1628 C CA . LYS A 1 199 ? 29.027 -9.071 -1.579 1.00 53.78 199 LYS A CA 1
ATOM 1629 C C . LYS A 1 199 ? 28.822 -9.834 -0.279 1.00 53.78 199 LYS A C 1
ATOM 1631 O O . LYS A 1 199 ? 29.321 -9.332 0.747 1.00 53.78 199 LYS A O 1
#

pLDDT: mean 83.11, std 13.89, range [35.0, 98.06]